Protein AF-A0A7G5MY49-F1 (afdb_monomer)

Radius of gyration: 20.08 Å; Cα contacts (8 Å, |Δi|>4): 475; chains: 1; bounding box: 63×38×49 Å

Solvent-accessible surface area (backbone atoms only — not comparable to full-atom values): 12809 Å² total; per-residue (Å²): 123,50,80,76,48,77,43,79,74,52,101,88,44,68,49,75,41,62,58,61,100,64,91,79,90,82,54,98,83,63,79,88,80,90,71,56,59,62,88,71,63,44,69,85,31,72,76,45,54,46,32,63,79,54,84,81,71,84,79,57,36,28,23,56,83,67,45,75,45,66,35,32,26,21,29,29,24,80,45,38,40,30,39,38,34,82,31,97,88,72,46,46,26,27,47,36,32,38,50,67,42,54,93,69,69,68,96,43,68,74,55,44,75,70,74,27,50,68,54,93,60,44,40,48,70,42,68,64,34,82,37,23,24,46,36,68,48,72,37,76,93,64,43,39,73,36,49,52,31,71,78,34,39,79,85,35,67,71,27,12,19,36,30,20,54,76,59,66,59,60,53,23,34,43,29,30,31,29,37,78,85,49,60,74,34,36,35,93,74,5,33,46,47,61,47,38,88,82,69,80,52,98,52,59,41,88,38,69,33,66,65,76,48,80,27,71,75,81,80,83,128

Foldseek 3Di:
DDFPDWADPDPPDIDTDDDDPDDDDDDPPDDDDDAFADPCQCVPPPDQWDFNPDRPPLQTFIGHRNFTDQRQFFAFLQQKKWKWAQDPVRAIWTWIWGQLALVQDDPDVVSRVPRTDTAPAIADADAQDKFDQQDWDDRPVQLDIHRRDGDADCPHHPQAIDGDHRDRTAMFTFGAFHHNPRPRNGDRGHTDRYDHPPDDDSRYHHDQHSVNDSSDDDDDD

Secondary structure (DSSP, 8-state):
--EEEEEE-SSS-EEEEE--SS-----TT------PPPTTTTTTSSSSSEESS-TTSS-S-EEETTEEE-SSSEEEEEEEEEEEEE-TTSSEEEEEEE-S-GGG--S-HHHHHHHSEEEEEEEPP-TTS-EEEEEEEEETTTTEEEEEEE---TTSTT--EEEE-S-SS-EEEEEEE--TT-GGG-STT-EEET--TT---TTEEEPPPTTSS-S--PPP-

Organism: NCBI:txid33035

Nearest PDB structures (foldseek):
  1yu1-assembly1_A-3  TM=5.982E-01  e=3.301E+00  Rauchvirus BPP1
  2iou-assembly1_D  TM=5.951E-01  e=4.716E+00  Rauchvirus BPP1
  8fs6-assembly1_G  TM=3.550E-01  e=3.503E+00  Saccharomyces cerevisiae
  2ztg-assembly1_A  TM=1.436E-01  e=8.056E+00  Archaeoglobus fulgidus

pLDDT: mean 91.31, std 9.55, range [42.62, 98.44]

Structure (mmCIF, N/CA/C/O backbone):
data_AF-A0A7G5MY49-F1
#
_entry.id   AF-A0A7G5MY49-F1
#
loop_
_atom_site.group_PDB
_atom_site.id
_atom_site.type_symbol
_atom_site.label_atom_id
_atom_site.label_alt_id
_atom_site.label_comp_id
_atom_site.label_asym_id
_atom_site.label_entity_id
_atom_site.label_seq_id
_atom_site.pdbx_PDB_ins_code
_atom_site.Cartn_x
_atom_site.Cartn_y
_atom_site.Cartn_z
_atom_site.occupancy
_atom_site.B_iso_or_equiv
_atom_site.auth_seq_id
_atom_site.auth_comp_id
_atom_site.auth_asym_id
_atom_site.auth_atom_id
_atom_site.pdbx_PDB_model_num
ATOM 1 N N . MET A 1 1 ? -15.460 10.019 16.718 1.00 82.06 1 MET A N 1
ATOM 2 C CA . MET A 1 1 ? -16.111 9.468 17.928 1.00 82.06 1 MET A CA 1
ATOM 3 C C . MET A 1 1 ? -15.611 8.053 18.131 1.00 82.06 1 MET A C 1
ATOM 5 O O . MET A 1 1 ? -15.507 7.322 17.151 1.00 82.06 1 MET A O 1
ATOM 9 N N . LYS A 1 2 ? -15.289 7.676 19.368 1.00 83.94 2 LYS A N 1
ATOM 10 C CA . LYS A 1 2 ? -14.892 6.307 19.720 1.00 83.94 2 LYS A CA 1
ATOM 11 C C . LYS A 1 2 ? -16.099 5.560 20.278 1.00 83.94 2 LYS A C 1
ATOM 13 O O . LYS A 1 2 ? -16.882 6.151 21.010 1.00 83.94 2 LYS A O 1
ATOM 18 N N . ILE A 1 3 ? -16.240 4.274 19.966 1.00 89.00 3 ILE A N 1
ATOM 19 C CA . ILE A 1 3 ? -17.221 3.417 20.643 1.00 89.00 3 ILE A CA 1
ATOM 20 C C . ILE A 1 3 ? -16.660 3.033 22.017 1.00 89.00 3 ILE A C 1
ATOM 22 O O . ILE A 1 3 ? -15.557 2.496 22.114 1.00 89.00 3 ILE A O 1
ATOM 26 N N . LEU A 1 4 ? -17.419 3.321 23.071 1.00 90.19 4 LEU A N 1
ATOM 27 C CA . LEU A 1 4 ? -17.086 3.017 24.464 1.00 90.19 4 LEU A CA 1
ATOM 28 C C . LEU A 1 4 ? -17.631 1.655 24.893 1.00 90.19 4 LEU A C 1
ATOM 30 O O . LEU A 1 4 ? -16.957 0.902 25.593 1.00 90.19 4 LEU A O 1
ATOM 34 N N . LYS A 1 5 ? -18.862 1.350 24.479 1.00 92.25 5 LYS A N 1
ATOM 35 C CA . LYS A 1 5 ? -19.578 0.124 24.828 1.00 92.25 5 LYS A CA 1
ATOM 36 C C . LYS A 1 5 ? -20.598 -0.191 23.739 1.00 92.25 5 LYS A C 1
ATOM 38 O O . LYS A 1 5 ? -21.184 0.719 23.156 1.00 92.25 5 LYS A O 1
ATOM 43 N N . ILE A 1 6 ? -20.814 -1.478 23.509 1.00 94.19 6 ILE A N 1
ATOM 44 C CA . ILE A 1 6 ? -21.959 -1.996 22.764 1.00 94.19 6 ILE A CA 1
ATOM 45 C C . ILE A 1 6 ? -22.744 -2.872 23.739 1.00 94.19 6 ILE A C 1
ATOM 47 O O . ILE A 1 6 ? -22.144 -3.663 24.470 1.00 94.19 6 ILE A O 1
ATOM 51 N N . GLU A 1 7 ? -24.052 -2.670 23.806 1.00 96.69 7 GLU A N 1
ATOM 52 C CA . GLU A 1 7 ? -24.960 -3.404 24.684 1.00 96.69 7 GLU A CA 1
ATOM 53 C C . GLU A 1 7 ? -26.138 -3.923 23.874 1.00 96.69 7 GLU A C 1
ATOM 55 O O . GLU A 1 7 ? -26.799 -3.143 23.193 1.00 96.69 7 GLU A O 1
ATOM 60 N N . ASP A 1 8 ? -26.402 -5.222 23.950 1.00 97.12 8 ASP A N 1
ATOM 61 C CA . ASP A 1 8 ? -27.561 -5.813 23.288 1.00 97.12 8 ASP A CA 1
ATOM 62 C C . ASP A 1 8 ? -28.844 -5.280 23.940 1.00 97.12 8 ASP A C 1
ATOM 64 O O . ASP A 1 8 ? -28.993 -5.307 25.164 1.00 97.12 8 ASP A O 1
ATOM 68 N N . VAL A 1 9 ? -29.761 -4.763 23.122 1.00 95.69 9 VAL A N 1
ATOM 69 C CA . VAL A 1 9 ? -31.078 -4.279 23.569 1.00 95.69 9 VAL A CA 1
ATOM 70 C C . VAL A 1 9 ? -32.118 -5.378 23.379 1.00 95.69 9 VAL A C 1
ATOM 72 O O . VAL A 1 9 ? -32.958 -5.598 24.251 1.00 95.69 9 VAL A O 1
ATOM 75 N N . ASP A 1 10 ? -32.040 -6.076 22.249 1.00 96.06 10 ASP A N 1
ATOM 76 C CA . ASP A 1 10 ? -32.830 -7.255 21.906 1.00 96.06 10 ASP A CA 1
ATOM 77 C C . ASP A 1 10 ? -32.078 -8.106 20.859 1.00 96.06 10 ASP A C 1
ATOM 79 O O . ASP A 1 10 ? -30.919 -7.837 20.547 1.00 96.06 10 ASP A O 1
ATOM 83 N N . ASP A 1 11 ? -32.733 -9.135 20.310 1.00 94.81 11 ASP A N 1
ATOM 84 C CA . ASP A 1 11 ? -32.128 -10.086 19.364 1.00 94.81 11 ASP A CA 1
ATOM 85 C C . ASP A 1 11 ? -31.651 -9.456 18.037 1.00 94.81 11 ASP A C 1
ATOM 87 O O . ASP A 1 11 ? -30.911 -10.097 17.286 1.00 94.81 11 ASP A O 1
ATOM 91 N N . VAL A 1 12 ? -32.091 -8.239 17.700 1.00 95.88 12 VAL A N 1
ATOM 92 C CA . VAL A 1 12 ? -31.775 -7.576 16.422 1.00 95.88 12 VAL A CA 1
ATOM 93 C C . VAL A 1 12 ? -31.240 -6.150 16.581 1.00 95.88 12 VAL A C 1
ATOM 95 O O . VAL A 1 12 ? -30.807 -5.559 15.591 1.00 95.88 12 VAL A O 1
ATOM 98 N N . ASN A 1 13 ? -31.227 -5.602 17.798 1.00 93.50 13 ASN A N 1
ATOM 99 C CA . ASN A 1 13 ? -30.808 -4.236 18.095 1.00 93.50 13 ASN A CA 1
ATOM 100 C C . ASN A 1 13 ? -29.752 -4.184 19.206 1.00 93.50 13 ASN A C 1
ATOM 102 O O . ASN A 1 13 ? -29.863 -4.848 20.236 1.00 93.50 13 ASN A O 1
ATOM 106 N N . ALA A 1 14 ? -28.778 -3.288 19.040 1.00 95.19 14 ALA A N 1
ATOM 107 C CA . ALA A 1 14 ? -27.779 -2.971 20.054 1.00 95.19 14 ALA A CA 1
ATOM 108 C C . ALA A 1 14 ? -27.693 -1.457 20.289 1.00 95.19 14 ALA A C 1
ATOM 110 O O . ALA A 1 14 ? -27.757 -0.656 19.352 1.00 95.19 14 ALA A O 1
ATOM 111 N N . ALA A 1 15 ? -27.507 -1.066 21.546 1.00 94.19 15 ALA A N 1
ATOM 112 C CA . ALA A 1 15 ? -27.184 0.288 21.953 1.00 94.19 15 ALA A CA 1
ATOM 113 C C . ALA A 1 15 ? -25.673 0.512 21.834 1.00 94.19 15 ALA A C 1
ATOM 115 O O . ALA A 1 15 ? -24.863 -0.254 22.362 1.00 94.19 15 ALA A O 1
ATOM 116 N N . ILE A 1 16 ? -25.293 1.589 21.147 1.00 93.62 16 ILE A N 1
ATOM 117 C CA . ILE A 1 16 ? -23.896 1.973 20.944 1.00 93.62 16 ILE A CA 1
ATOM 118 C C . ILE A 1 16 ? -23.622 3.232 21.755 1.00 93.62 16 ILE A C 1
ATOM 120 O O . ILE A 1 16 ? -24.169 4.300 21.485 1.00 93.62 16 ILE A O 1
ATOM 124 N N . TYR A 1 17 ? -22.738 3.104 22.737 1.00 93.25 17 TYR A N 1
ATOM 125 C CA . TYR A 1 17 ? -22.270 4.215 23.550 1.00 93.25 17 TYR A CA 1
ATOM 126 C C . TYR A 1 17 ? -21.028 4.798 22.896 1.00 93.25 17 TYR A C 1
ATOM 128 O O . TYR A 1 17 ? -20.056 4.075 22.662 1.00 93.25 17 TYR A O 1
ATOM 136 N N . VAL A 1 18 ? -21.050 6.095 22.607 1.00 92.62 18 VAL A N 1
ATOM 137 C CA . VAL A 1 18 ? -19.937 6.796 21.965 1.00 92.62 18 VAL A CA 1
ATOM 138 C C . VAL A 1 18 ? -19.343 7.854 22.877 1.00 92.62 18 VAL A C 1
ATOM 140 O O . VAL A 1 18 ? -20.032 8.452 23.697 1.00 92.62 18 VAL A O 1
ATOM 143 N N . ASP A 1 19 ? -18.050 8.084 22.701 1.00 91.62 19 ASP A N 1
ATOM 144 C CA . ASP A 1 19 ? -17.342 9.206 23.292 1.00 91.62 19 ASP A CA 1
ATOM 145 C C . ASP A 1 19 ? -17.703 10.481 22.521 1.00 91.62 19 ASP A C 1
ATOM 147 O O . ASP A 1 19 ? -17.252 10.686 21.383 1.00 91.62 19 ASP A O 1
ATOM 151 N N . ALA A 1 20 ? -18.592 11.276 23.114 1.00 90.69 20 ALA A N 1
ATOM 152 C CA . ALA A 1 20 ? -19.070 12.545 22.592 1.00 90.69 20 ALA A CA 1
ATOM 153 C C . ALA A 1 20 ? -19.066 13.595 23.718 1.00 90.69 20 ALA A C 1
ATOM 155 O O . ALA A 1 20 ? -19.514 13.296 24.826 1.00 90.69 20 ALA A O 1
ATOM 156 N N . PRO A 1 21 ? -18.586 14.824 23.450 1.00 90.44 21 PRO A N 1
ATOM 157 C CA . PRO A 1 21 ? -18.506 15.872 24.467 1.00 90.44 21 PRO A CA 1
ATOM 158 C C . PRO A 1 21 ? -19.886 16.386 24.904 1.00 90.44 21 PRO A C 1
ATOM 160 O O . PRO A 1 21 ? -20.042 16.846 26.031 1.00 90.44 21 PRO A O 1
ATOM 163 N N . GLU A 1 22 ? -20.883 16.296 24.022 1.00 93.88 22 GLU A N 1
ATOM 164 C CA . GLU A 1 22 ? -22.258 16.728 24.262 1.00 93.88 22 GLU A CA 1
ATOM 165 C C . GLU A 1 22 ? -23.235 15.645 23.793 1.00 93.88 22 GLU A C 1
ATOM 167 O O . GLU A 1 22 ? -22.938 14.867 22.880 1.00 93.88 22 GLU A O 1
ATOM 172 N N . ALA A 1 23 ? -24.413 15.599 24.420 1.00 91.94 23 ALA A N 1
ATOM 173 C CA . ALA A 1 23 ? -25.498 14.735 23.977 1.00 91.94 23 ALA A CA 1
ATOM 174 C C . ALA A 1 23 ? -26.034 15.205 22.617 1.00 91.94 23 ALA A C 1
ATOM 176 O O . ALA A 1 23 ? -26.118 16.403 22.350 1.00 91.94 23 ALA A O 1
ATOM 177 N N . PHE A 1 24 ? -26.427 14.257 21.772 1.00 91.94 24 PHE A N 1
ATOM 178 C CA . PHE A 1 24 ? -27.010 14.534 20.466 1.00 91.94 24 PHE A CA 1
ATOM 179 C C . PHE A 1 24 ? -28.148 13.560 20.178 1.00 91.94 24 PHE A C 1
ATOM 181 O O . PHE A 1 24 ? -28.131 12.412 20.627 1.00 91.94 24 PHE A O 1
ATOM 188 N N . ASP A 1 25 ? -29.122 14.021 19.401 1.00 93.81 25 ASP A N 1
ATOM 189 C CA . ASP A 1 25 ? -30.235 13.191 18.963 1.00 93.81 25 ASP A CA 1
ATOM 190 C C . ASP A 1 25 ? -29.852 12.381 17.721 1.00 93.81 25 ASP A C 1
ATOM 192 O O . ASP A 1 25 ? -29.108 12.833 16.845 1.00 93.81 25 ASP A O 1
ATOM 196 N N . THR A 1 26 ? -30.398 11.173 17.626 1.00 92.44 26 THR A N 1
ATOM 197 C CA . THR A 1 26 ? -30.284 10.324 16.438 1.00 92.44 26 THR A CA 1
ATOM 198 C C . THR A 1 26 ? -31.648 10.147 15.788 1.00 92.44 26 THR A C 1
ATOM 200 O O . THR A 1 26 ? -32.695 10.295 16.417 1.00 92.44 26 THR A O 1
ATOM 203 N N . THR A 1 27 ? -31.643 9.852 14.494 1.00 92.81 27 THR A N 1
ATOM 204 C CA . THR A 1 27 ? -32.847 9.574 13.706 1.00 92.81 27 THR A CA 1
ATOM 205 C C . THR A 1 27 ? -32.714 8.206 13.048 1.00 92.81 27 THR A C 1
ATOM 207 O O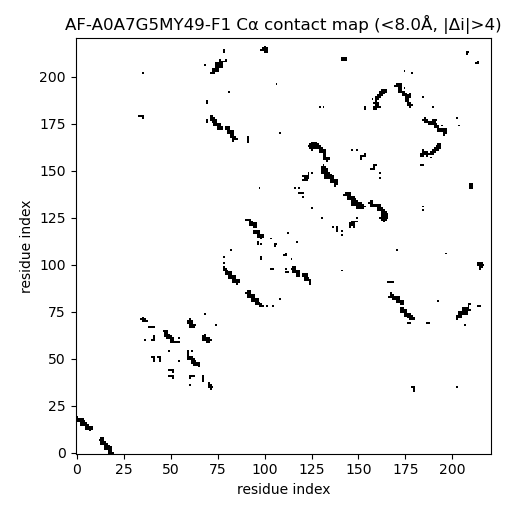 . THR A 1 27 ? -31.625 7.639 13.006 1.00 92.81 27 THR A O 1
ATOM 210 N N . LEU A 1 28 ? -33.793 7.695 12.449 1.00 92.69 28 LEU A N 1
ATOM 211 C CA . LEU A 1 28 ? -33.753 6.436 11.690 1.00 92.69 28 LEU A CA 1
ATOM 212 C C . LEU A 1 28 ? -32.797 6.472 10.483 1.00 92.69 28 LEU A C 1
ATOM 214 O O . LEU A 1 28 ? -32.452 5.425 9.947 1.00 92.69 28 LEU A O 1
ATOM 218 N N . THR A 1 29 ? -32.371 7.660 10.045 1.00 93.81 29 THR A N 1
ATOM 219 C CA . THR A 1 29 ? -31.388 7.839 8.967 1.00 93.81 29 THR A CA 1
ATOM 220 C C . THR A 1 29 ? -29.968 8.076 9.479 1.00 93.81 29 THR A C 1
ATOM 222 O O . THR A 1 29 ? -29.055 8.267 8.680 1.00 93.81 29 THR A O 1
ATOM 225 N N . THR A 1 30 ? -29.758 8.105 10.796 1.00 92.44 30 THR A N 1
ATOM 226 C CA . THR A 1 30 ? -28.417 8.209 11.372 1.00 92.44 30 THR A CA 1
ATOM 227 C C . THR A 1 30 ? -27.695 6.876 11.192 1.00 92.44 30 THR A C 1
ATOM 229 O O . THR A 1 30 ? -28.152 5.842 11.671 1.00 92.44 30 THR A O 1
ATOM 232 N N . CYS A 1 31 ? -26.552 6.900 10.510 1.00 90.56 31 CYS A N 1
ATOM 233 C CA . CYS A 1 31 ? -25.731 5.717 10.269 1.00 90.56 31 CYS A CA 1
ATOM 234 C C . CYS A 1 31 ? -24.358 5.869 10.924 1.00 90.56 31 CYS A C 1
ATOM 236 O O . CYS A 1 31 ? -23.806 6.967 10.993 1.00 90.56 31 CYS A O 1
ATOM 238 N N . ILE A 1 32 ? -23.787 4.746 11.353 1.00 88.56 32 ILE A N 1
ATOM 239 C CA . ILE A 1 32 ? -22.402 4.656 11.818 1.00 88.56 32 ILE A CA 1
ATOM 240 C C . ILE A 1 32 ? -21.605 3.946 10.729 1.00 88.56 32 ILE A C 1
ATOM 242 O O . ILE A 1 32 ? -22.065 2.966 10.147 1.00 88.56 32 ILE A O 1
ATOM 246 N N . SER A 1 33 ? -20.406 4.445 10.457 1.00 87.25 33 SER A N 1
ATOM 247 C CA . SER A 1 33 ? -19.445 3.785 9.579 1.00 87.25 33 SER A CA 1
ATOM 248 C C . SER A 1 33 ? -18.099 3.690 10.282 1.00 87.25 33 SER A C 1
ATOM 250 O O . SER A 1 33 ? -17.759 4.523 11.125 1.00 87.25 33 SER A O 1
ATOM 252 N N . THR A 1 34 ? -17.350 2.640 9.971 1.00 85.62 34 THR A N 1
ATOM 253 C CA . THR A 1 34 ? -15.982 2.470 10.457 1.00 85.62 34 THR A CA 1
ATOM 254 C C . THR A 1 34 ? -15.040 3.378 9.678 1.00 85.62 34 THR A C 1
ATOM 256 O O . THR A 1 34 ? -15.140 3.462 8.453 1.00 85.62 34 THR A O 1
ATOM 259 N N . MET A 1 35 ? -14.095 4.000 10.378 1.00 88.81 35 MET A N 1
ATOM 260 C CA . MET A 1 35 ? -13.039 4.817 9.783 1.00 88.81 35 MET A CA 1
ATOM 261 C C . MET A 1 35 ? -11.653 4.299 10.172 1.00 88.81 35 MET A C 1
ATOM 263 O O . MET A 1 35 ? -11.567 3.582 11.174 1.00 88.81 35 MET A O 1
ATOM 267 N N . PRO A 1 36 ? -10.592 4.626 9.405 1.00 90.75 36 PRO A N 1
ATOM 268 C CA . PRO A 1 36 ? -9.226 4.357 9.813 1.00 90.75 36 PRO A CA 1
ATOM 269 C C . PRO A 1 36 ? -8.961 4.783 11.257 1.00 90.75 36 PRO A C 1
ATOM 271 O O . PRO A 1 36 ? -9.547 5.748 11.760 1.00 90.75 36 PRO A O 1
ATOM 274 N N . TRP A 1 37 ? -8.070 4.053 11.918 1.00 90.44 37 TRP A N 1
ATOM 275 C CA . TRP A 1 37 ? -7.599 4.389 13.252 1.00 90.44 37 TRP A CA 1
ATOM 276 C C . TRP A 1 37 ? -6.999 5.801 13.263 1.00 90.44 37 TRP A C 1
ATOM 278 O O . TRP A 1 37 ? -6.360 6.235 12.305 1.00 90.44 37 TRP A O 1
ATOM 288 N N . HIS A 1 38 ? -7.217 6.529 14.358 1.00 88.75 38 HIS A N 1
ATOM 289 C CA . HIS A 1 38 ? -6.594 7.835 14.547 1.00 88.75 38 HIS A CA 1
ATOM 290 C C . HIS A 1 38 ? -5.077 7.683 14.687 1.00 88.75 38 HIS A C 1
ATOM 292 O O . HIS A 1 38 ? -4.611 6.714 15.283 1.00 88.75 38 HIS A O 1
ATOM 298 N N . SER A 1 39 ? -4.317 8.666 14.206 1.00 87.75 39 SER A N 1
ATOM 299 C CA . SER A 1 39 ? -2.886 8.743 14.507 1.00 87.75 39 SER A CA 1
ATOM 300 C C . SER A 1 39 ? -2.650 8.805 16.021 1.00 87.75 39 SER A C 1
ATOM 302 O O . SER A 1 39 ? -3.406 9.477 16.729 1.00 87.75 39 SER A O 1
ATOM 304 N N . GLY A 1 40 ? -1.620 8.112 16.503 1.00 89.44 40 GLY A N 1
ATOM 305 C CA . GLY A 1 40 ? -1.321 7.964 17.934 1.00 89.44 40 GLY A CA 1
ATOM 306 C C . GLY A 1 40 ? -2.133 6.857 18.614 1.00 89.44 40 GLY A C 1
ATOM 307 O O . GLY A 1 40 ? -2.139 6.732 19.838 1.00 89.44 40 GLY A O 1
ATOM 308 N N . SER A 1 41 ? -2.817 6.006 17.841 1.00 89.38 41 SER A N 1
ATOM 309 C CA . SER A 1 41 ? -3.509 4.828 18.382 1.00 89.38 41 SER A CA 1
ATOM 310 C C . SER A 1 41 ? -2.556 3.835 19.056 1.00 89.38 41 SER A C 1
ATOM 312 O O . SER A 1 41 ? -3.003 2.964 19.786 1.00 89.38 41 SER A O 1
ATOM 314 N N . THR A 1 42 ? -1.252 3.919 18.837 1.00 92.62 42 THR A N 1
ATOM 315 C CA . THR A 1 42 ? -0.249 3.011 19.406 1.00 92.62 42 THR A CA 1
ATOM 316 C C . THR A 1 42 ? 0.646 3.676 20.455 1.00 92.62 42 THR A C 1
ATOM 318 O O . THR A 1 42 ? 1.599 3.047 20.931 1.00 92.62 42 THR A O 1
ATOM 321 N N . ASP A 1 43 ? 0.324 4.905 20.874 1.00 91.31 43 ASP A N 1
ATOM 322 C CA . ASP A 1 43 ? 1.104 5.673 21.858 1.00 91.31 43 ASP A CA 1
ATOM 323 C C . ASP A 1 43 ? 1.204 4.941 23.204 1.00 91.31 43 ASP A C 1
ATOM 325 O O . ASP A 1 43 ? 2.285 4.813 23.774 1.00 91.31 43 ASP A O 1
ATOM 329 N N . GLU A 1 44 ? 0.092 4.357 23.657 1.00 89.62 44 GLU A N 1
ATOM 330 C CA . GLU A 1 44 ? -0.000 3.620 24.928 1.00 89.62 44 GLU A CA 1
ATOM 331 C C . GLU A 1 44 ? 0.491 2.163 24.833 1.00 89.62 44 GLU A C 1
ATOM 333 O O . GLU A 1 44 ? 0.532 1.437 25.829 1.00 89.62 44 GLU A O 1
ATOM 338 N N . VAL A 1 45 ? 0.857 1.687 23.636 1.00 91.44 45 VAL A N 1
ATOM 339 C CA . VAL A 1 45 ? 1.390 0.329 23.466 1.00 91.44 45 VAL A CA 1
ATOM 340 C C . VAL A 1 45 ? 2.789 0.274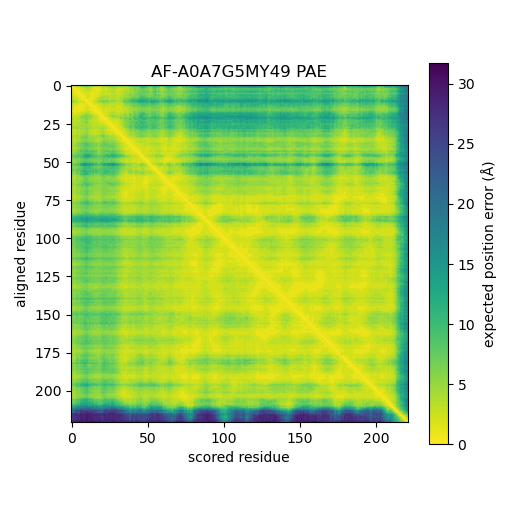 24.075 1.00 91.44 45 VAL A C 1
ATOM 342 O O . VAL A 1 45 ? 3.690 1.002 23.663 1.00 91.44 45 VAL A O 1
ATOM 345 N N . ALA A 1 46 ? 2.999 -0.608 25.049 1.00 88.31 46 ALA A N 1
ATOM 346 C CA . ALA A 1 46 ? 4.306 -0.764 25.677 1.00 88.31 46 ALA A CA 1
ATOM 347 C C . ALA A 1 46 ? 5.349 -1.319 24.687 1.00 88.31 46 ALA A C 1
ATOM 349 O O . ALA A 1 46 ? 5.082 -2.277 23.965 1.00 88.31 46 ALA A O 1
ATOM 350 N N . GLY A 1 47 ? 6.559 -0.754 24.705 1.00 89.25 47 GLY A N 1
ATOM 351 C CA . GLY A 1 47 ? 7.669 -1.182 23.847 1.00 89.25 47 GLY A CA 1
ATOM 352 C C . GLY A 1 47 ? 7.670 -0.537 22.458 1.00 89.25 47 GLY A C 1
ATOM 353 O O . GLY A 1 47 ? 6.900 0.380 22.178 1.00 89.25 47 GLY A O 1
ATOM 354 N N . SER A 1 48 ? 8.584 -0.992 21.599 1.00 90.75 48 SER A N 1
ATOM 355 C CA . SER A 1 48 ? 8.732 -0.521 20.214 1.00 90.75 48 SER A CA 1
ATOM 356 C C . SER A 1 48 ? 7.819 -1.250 19.226 1.00 90.75 48 SER A C 1
ATOM 358 O O . SER A 1 48 ? 7.500 -0.685 18.184 1.00 90.75 48 SER A O 1
ATOM 360 N N . ASP A 1 49 ? 7.379 -2.463 19.574 1.00 93.06 49 ASP A N 1
ATOM 361 C CA . ASP A 1 49 ? 6.589 -3.351 18.719 1.00 93.06 49 ASP A CA 1
ATOM 362 C C . ASP A 1 49 ? 5.316 -3.803 19.449 1.00 93.06 49 ASP A C 1
ATOM 364 O O . ASP A 1 49 ? 5.386 -4.262 20.592 1.00 93.06 49 ASP A O 1
ATOM 368 N N . GLY A 1 50 ? 4.152 -3.720 18.800 1.00 92.56 50 GLY A N 1
ATOM 369 C CA . GLY A 1 50 ? 2.892 -4.224 19.360 1.00 92.56 50 GLY A CA 1
ATOM 370 C C . GLY A 1 50 ? 1.641 -3.537 18.814 1.00 92.56 50 GLY A C 1
AT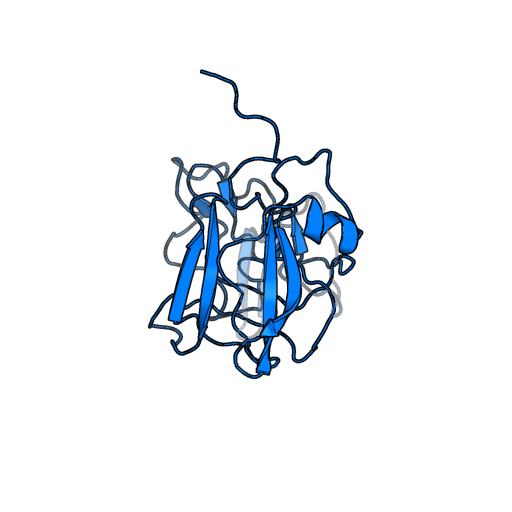OM 371 O O . GLY A 1 50 ? 1.725 -2.657 17.965 1.00 92.56 50 GLY A O 1
ATOM 372 N N . SER A 1 51 ? 0.467 -3.919 19.318 1.00 91.62 51 SER A N 1
ATOM 373 C CA . SER A 1 51 ? -0.836 -3.351 18.932 1.00 91.62 51 SER A CA 1
ATOM 374 C C . SER A 1 51 ? -1.658 -2.909 20.148 1.00 91.62 51 SER A C 1
ATOM 376 O O . SER A 1 51 ? -1.431 -3.393 21.256 1.00 91.62 51 SER A O 1
ATOM 378 N N . LEU A 1 52 ? -2.633 -2.012 19.940 1.00 80.94 52 LEU A N 1
ATOM 379 C CA . LEU A 1 52 ? -3.466 -1.398 20.997 1.00 80.94 52 LEU A CA 1
ATOM 380 C C . LEU A 1 52 ? -4.199 -2.423 21.890 1.00 80.94 52 LEU A C 1
ATOM 382 O O . LEU A 1 52 ? -4.500 -2.142 23.047 1.00 80.94 52 LEU A O 1
ATOM 386 N N . GLY A 1 53 ? -4.539 -3.599 21.360 1.00 81.25 53 GLY A N 1
ATOM 387 C CA . GLY A 1 53 ? -5.376 -4.565 22.072 1.00 81.25 53 GLY A CA 1
ATOM 388 C C . GLY A 1 53 ? -4.779 -5.958 22.106 1.00 81.25 53 GLY A C 1
ATOM 389 O O . GLY A 1 53 ? -4.378 -6.459 23.151 1.00 81.25 53 GLY A O 1
ATOM 390 N N . ASN A 1 54 ? -4.782 -6.620 20.954 1.00 84.38 54 ASN A N 1
ATOM 391 C CA . ASN A 1 54 ? -4.326 -7.995 20.844 1.00 84.38 54 ASN A CA 1
ATOM 392 C C . ASN A 1 54 ? -3.596 -8.203 19.518 1.00 84.38 54 ASN A C 1
ATOM 394 O O . ASN A 1 54 ? -4.206 -8.114 18.450 1.00 84.38 54 ASN A O 1
ATOM 398 N N . ASN A 1 55 ? -2.323 -8.584 19.624 1.00 86.06 55 ASN A N 1
ATOM 399 C CA . ASN A 1 55 ? -1.417 -8.800 18.499 1.00 86.06 55 ASN A CA 1
ATOM 400 C C . ASN A 1 55 ? -1.869 -9.918 17.539 1.00 86.06 55 ASN A C 1
ATOM 402 O O . ASN A 1 55 ? -1.307 -10.035 16.458 1.00 86.06 55 ASN A O 1
ATOM 406 N N . THR A 1 56 ? -2.872 -10.732 17.891 1.00 85.81 56 THR A N 1
ATOM 407 C CA . THR A 1 56 ? -3.376 -11.826 17.042 1.00 85.81 56 THR A CA 1
ATOM 408 C C . THR A 1 56 ? -4.741 -11.566 16.411 1.00 85.81 56 THR A C 1
ATOM 410 O O . THR A 1 56 ? -5.168 -12.355 15.572 1.00 85.81 56 THR A O 1
ATOM 413 N N . ARG A 1 57 ? -5.455 -10.484 16.769 1.00 83.62 57 ARG A N 1
ATOM 414 C CA . ARG A 1 57 ? -6.803 -10.242 16.208 1.00 83.62 57 ARG A CA 1
ATOM 415 C C . ARG A 1 57 ? -6.796 -9.705 14.775 1.00 83.62 57 ARG A C 1
ATOM 417 O O . ARG A 1 57 ? -7.846 -9.751 14.150 1.00 83.62 57 ARG A O 1
ATOM 424 N N . GLY A 1 58 ? -5.677 -9.173 14.276 1.00 81.50 58 GLY A N 1
ATOM 425 C CA . GLY A 1 58 ? -5.549 -8.684 12.892 1.00 81.50 58 GLY A CA 1
ATOM 426 C C . GLY A 1 58 ? -6.411 -7.463 12.530 1.00 81.50 58 GLY A C 1
ATOM 427 O O . GLY A 1 58 ? -6.547 -7.146 11.358 1.00 81.50 58 GLY A O 1
ATOM 428 N N . ILE A 1 59 ? -7.015 -6.791 13.517 1.00 82.56 59 ILE A N 1
ATOM 429 C CA . ILE A 1 59 ? -7.919 -5.638 13.315 1.00 82.56 59 ILE A CA 1
ATOM 430 C C . ILE A 1 59 ? -7.388 -4.328 13.907 1.00 82.56 59 ILE A C 1
ATOM 432 O O . ILE A 1 59 ? -7.979 -3.266 13.708 1.00 82.56 59 ILE A O 1
ATOM 436 N N . TYR A 1 60 ? -6.327 -4.404 14.709 1.00 89.31 60 TYR A N 1
ATOM 437 C CA . TYR A 1 60 ? -5.778 -3.253 15.414 1.00 89.31 60 TYR A CA 1
ATOM 438 C C . TYR A 1 60 ? -4.640 -2.642 14.607 1.00 89.31 60 TYR A C 1
ATOM 440 O O . TYR A 1 60 ? -3.802 -3.379 14.089 1.00 89.31 60 TYR A O 1
ATOM 448 N N . ALA A 1 61 ? -4.579 -1.309 14.593 1.00 91.25 61 ALA A N 1
ATOM 449 C CA . ALA A 1 61 ? -3.343 -0.613 14.272 1.00 91.25 61 ALA A CA 1
ATOM 450 C C . ALA A 1 61 ? -2.221 -1.115 15.190 1.00 91.25 61 ALA A C 1
ATOM 452 O O . ALA A 1 61 ? -2.443 -1.466 16.361 1.00 91.25 61 ALA A O 1
ATOM 453 N N . PHE A 1 62 ? -1.018 -1.163 14.642 1.00 92.06 62 PHE A N 1
ATOM 454 C CA . PHE A 1 62 ? 0.149 -1.677 15.333 1.00 92.06 62 PHE A CA 1
ATOM 455 C C . PHE A 1 62 ? 1.352 -0.795 15.039 1.00 92.06 62 PHE A C 1
ATOM 457 O O . PHE A 1 62 ? 1.351 -0.003 14.100 1.00 92.06 62 PHE A O 1
ATOM 464 N N . LYS A 1 63 ? 2.379 -0.921 15.868 1.00 92.44 63 LYS A N 1
ATOM 465 C CA . LYS A 1 63 ? 3.674 -0.312 15.620 1.00 92.44 63 LYS A CA 1
ATOM 466 C C . LYS A 1 63 ? 4.754 -1.364 15.493 1.00 92.44 63 LYS A C 1
ATOM 468 O O . LYS A 1 63 ? 4.707 -2.388 16.178 1.00 92.44 63 LYS A O 1
ATOM 473 N N . ILE A 1 64 ? 5.705 -1.090 14.612 1.00 90.31 64 ILE A N 1
ATOM 474 C CA . ILE A 1 64 ? 6.950 -1.841 14.459 1.00 90.31 64 ILE A CA 1
ATOM 475 C C . ILE A 1 64 ? 8.086 -0.825 14.515 1.00 90.31 64 ILE A C 1
ATOM 477 O O . ILE A 1 64 ? 8.086 0.159 13.781 1.00 90.31 64 ILE A O 1
ATOM 481 N N . GLN A 1 65 ? 9.043 -1.045 15.407 1.00 90.00 65 GLN A N 1
ATOM 482 C CA . GLN A 1 65 ? 10.185 -0.175 15.675 1.00 90.00 65 GLN A CA 1
ATOM 483 C C . GLN A 1 65 ? 9.770 1.276 15.965 1.00 90.00 65 GLN A C 1
ATOM 485 O O . GLN A 1 65 ? 10.445 2.226 15.579 1.00 90.00 65 GLN A O 1
ATOM 490 N N . GLY A 1 66 ? 8.636 1.451 16.647 1.00 89.62 66 GLY A N 1
ATOM 491 C CA . GLY A 1 66 ? 8.068 2.759 16.973 1.00 89.62 66 GLY A CA 1
ATOM 492 C C . GLY A 1 66 ? 7.311 3.444 15.831 1.00 89.62 66 GLY A C 1
ATOM 493 O O . GLY A 1 66 ? 6.776 4.526 16.053 1.00 89.62 66 GLY A O 1
ATOM 494 N N . ILE A 1 67 ? 7.226 2.840 14.642 1.00 89.94 67 ILE A N 1
ATOM 495 C CA . ILE A 1 67 ? 6.441 3.363 13.517 1.00 89.94 67 ILE A CA 1
ATOM 496 C C . ILE A 1 67 ? 5.035 2.779 13.587 1.00 89.94 67 ILE A C 1
ATOM 498 O O . ILE A 1 67 ? 4.866 1.572 13.433 1.00 89.94 67 ILE A O 1
ATOM 502 N N . GLU A 1 68 ? 4.041 3.636 13.811 1.00 92.44 68 GLU A N 1
ATOM 503 C CA . GLU A 1 68 ? 2.625 3.283 13.712 1.00 92.44 68 GLU A CA 1
ATOM 504 C C . GLU A 1 68 ? 2.218 3.048 12.255 1.00 92.44 68 GLU A C 1
ATOM 506 O O . GLU A 1 68 ? 2.523 3.861 11.383 1.00 92.44 68 GLU A O 1
ATOM 511 N N . THR A 1 69 ? 1.519 1.945 12.003 1.00 92.31 69 THR A N 1
ATOM 512 C CA . THR A 1 69 ? 1.069 1.540 10.671 1.00 92.31 69 THR A CA 1
ATOM 513 C C . THR A 1 69 ? -0.151 0.612 10.767 1.00 92.31 69 THR A C 1
ATOM 515 O O . THR A 1 69 ? -0.603 0.235 11.858 1.00 92.31 69 THR A O 1
ATOM 518 N N . GLY A 1 70 ? -0.736 0.247 9.628 1.00 91.38 70 GLY A N 1
ATOM 519 C CA . GLY A 1 70 ? -1.859 -0.693 9.581 1.00 91.38 70 GLY A CA 1
ATOM 520 C C . GLY A 1 70 ? -3.145 -0.091 10.147 1.00 91.38 70 GLY A C 1
ATOM 521 O O . GLY A 1 70 ? -3.965 -0.787 10.745 1.00 91.38 70 GLY A O 1
ATOM 522 N N . VAL A 1 71 ? -3.341 1.215 9.953 1.00 92.31 71 VAL A N 1
ATOM 523 C CA . VAL A 1 71 ? -4.484 1.973 10.490 1.00 92.31 71 VAL A CA 1
ATOM 524 C C . VAL A 1 71 ? -5.814 1.683 9.779 1.00 92.31 71 VAL A C 1
ATOM 526 O O . VAL A 1 71 ? -6.822 2.316 10.078 1.00 92.31 71 VAL A O 1
ATOM 529 N N . GLY A 1 72 ? -5.864 0.716 8.860 1.00 93.00 72 GLY A N 1
ATOM 530 C CA . GLY A 1 72 ? -7.060 0.414 8.065 1.00 93.00 72 GLY A CA 1
ATOM 531 C C . GLY A 1 72 ? -7.241 1.339 6.858 1.00 93.00 72 GLY A C 1
ATOM 532 O O . GLY A 1 72 ? -8.361 1.540 6.384 1.00 93.00 72 GLY A O 1
ATOM 533 N N . ALA A 1 73 ? -6.143 1.901 6.363 1.00 94.62 73 ALA A N 1
ATOM 534 C CA . ALA A 1 73 ? -6.055 2.692 5.146 1.00 94.62 73 ALA A CA 1
ATOM 535 C C . ALA A 1 73 ? -4.855 2.207 4.321 1.00 94.62 73 ALA A C 1
ATOM 537 O O . ALA A 1 73 ? -3.928 1.614 4.873 1.00 94.62 73 ALA A O 1
ATOM 538 N N . TYR A 1 74 ? -4.852 2.488 3.017 1.00 96.00 74 TYR A N 1
ATOM 539 C CA . TYR A 1 74 ? -3.625 2.336 2.245 1.00 96.00 74 TYR A CA 1
ATOM 540 C C . TYR A 1 74 ? -2.633 3.421 2.653 1.00 96.00 74 TYR A C 1
ATOM 542 O O . TYR A 1 74 ? -2.973 4.608 2.664 1.00 96.00 74 TYR A O 1
ATOM 550 N N . GLU A 1 75 ? -1.405 3.008 2.931 1.00 94.81 75 GLU A N 1
ATOM 551 C CA . GLU A 1 75 ? -0.300 3.912 3.224 1.00 94.81 75 GLU A CA 1
ATOM 552 C C . GLU A 1 75 ? 0.495 4.166 1.942 1.00 94.81 75 GLU A C 1
ATOM 554 O O . GLU A 1 75 ? 1.056 3.247 1.339 1.00 94.81 75 GLU A O 1
ATOM 559 N N . VAL A 1 76 ? 0.508 5.423 1.494 1.00 94.62 76 VAL A N 1
ATOM 560 C CA . VAL A 1 76 ? 1.237 5.835 0.292 1.00 94.62 76 VAL A CA 1
ATOM 561 C C . VAL A 1 76 ? 2.713 5.984 0.629 1.00 94.62 76 VAL A C 1
ATOM 563 O O . VAL A 1 76 ? 3.086 6.855 1.422 1.00 94.62 76 VAL A O 1
ATOM 566 N N . LEU A 1 77 ? 3.572 5.194 -0.015 1.00 92.94 77 LEU A N 1
ATOM 567 C CA . LEU A 1 77 ? 5.020 5.410 0.036 1.00 92.94 77 LEU A CA 1
ATOM 568 C C . LEU A 1 77 ? 5.358 6.607 -0.865 1.00 92.94 77 LEU A C 1
ATOM 570 O O . LEU A 1 77 ? 5.639 6.452 -2.049 1.00 92.94 77 LEU A O 1
ATOM 574 N N . GLY A 1 78 ? 5.296 7.820 -0.310 1.00 88.25 78 GLY A N 1
ATOM 575 C CA . GLY A 1 78 ? 5.274 9.074 -1.083 1.00 88.25 78 GLY A CA 1
ATOM 576 C C . GLY A 1 78 ? 6.524 9.399 -1.912 1.00 88.25 78 GLY A C 1
ATOM 577 O O . GLY A 1 78 ? 6.482 10.288 -2.757 1.00 88.25 78 GLY A O 1
ATOM 578 N N . ASN A 1 79 ? 7.637 8.697 -1.700 1.00 91.56 79 ASN A N 1
ATOM 579 C CA . ASN A 1 79 ? 8.842 8.807 -2.526 1.00 91.56 79 ASN A CA 1
ATOM 580 C C . ASN A 1 79 ? 8.983 7.648 -3.529 1.00 91.56 79 ASN A C 1
ATOM 582 O O . ASN A 1 79 ? 10.014 7.552 -4.192 1.00 91.56 79 ASN A O 1
ATOM 586 N N . VAL A 1 80 ? 7.983 6.771 -3.636 1.00 94.88 80 VAL A N 1
ATOM 587 C CA . VAL A 1 80 ? 7.961 5.627 -4.547 1.00 94.88 80 VAL A CA 1
ATOM 588 C C . VAL A 1 80 ? 6.890 5.834 -5.600 1.00 94.88 80 VAL A C 1
ATOM 590 O O . VAL A 1 80 ? 5.739 6.154 -5.314 1.00 94.88 80 VAL A O 1
ATOM 593 N N . VAL A 1 81 ? 7.276 5.601 -6.844 1.00 95.94 81 VAL A N 1
ATOM 594 C CA . VAL A 1 81 ? 6.416 5.744 -8.007 1.00 95.94 81 VAL A CA 1
ATOM 595 C C . VAL A 1 81 ? 6.566 4.519 -8.888 1.00 95.94 81 VAL A C 1
ATOM 597 O O . VAL A 1 81 ? 7.667 4.007 -9.083 1.00 95.94 81 VAL A O 1
ATOM 600 N N . MET A 1 82 ? 5.455 4.082 -9.465 1.00 98.00 82 MET A N 1
ATOM 601 C CA . MET A 1 82 ? 5.429 3.047 -10.483 1.00 98.00 82 MET A CA 1
ATOM 602 C C . MET A 1 82 ? 5.081 3.632 -11.846 1.00 98.00 82 MET A C 1
ATOM 604 O O . MET A 1 82 ? 4.220 4.505 -11.963 1.00 98.00 82 MET A O 1
ATOM 608 N N . ASP A 1 83 ? 5.715 3.112 -12.886 1.00 97.81 83 ASP A N 1
ATOM 609 C CA . ASP A 1 83 ? 5.437 3.467 -14.273 1.00 97.81 83 ASP A CA 1
ATOM 610 C C . ASP A 1 83 ? 5.174 2.201 -15.081 1.00 97.81 83 ASP A C 1
ATOM 612 O O . ASP A 1 83 ? 5.948 1.242 -15.026 1.00 97.81 83 ASP A O 1
ATOM 616 N N . ILE A 1 84 ? 4.053 2.179 -15.795 1.00 97.81 84 ILE A N 1
ATOM 617 C CA . ILE A 1 84 ? 3.639 1.009 -16.561 1.00 97.81 84 ILE A CA 1
ATOM 618 C C . ILE A 1 84 ? 4.464 0.933 -17.842 1.00 97.81 84 ILE A C 1
ATOM 620 O O . ILE A 1 84 ? 4.496 1.871 -18.641 1.00 97.81 84 ILE A O 1
ATOM 624 N N . VAL A 1 85 ? 5.097 -0.217 -18.042 1.00 96.25 85 VAL A N 1
ATOM 625 C CA . VAL A 1 85 ? 5.957 -0.518 -19.185 1.00 96.25 85 VAL A CA 1
ATOM 626 C C . VAL A 1 85 ? 5.588 -1.871 -19.786 1.00 96.25 85 VAL A C 1
ATOM 628 O O . VAL A 1 85 ? 4.892 -2.676 -19.170 1.00 96.25 85 VAL A O 1
ATOM 631 N N . ALA A 1 86 ? 6.070 -2.144 -20.996 1.00 94.88 86 ALA A N 1
ATOM 632 C CA . ALA A 1 86 ? 5.972 -3.481 -21.567 1.00 94.88 86 ALA A CA 1
ATOM 633 C C . ALA A 1 86 ? 6.921 -4.436 -20.822 1.00 94.88 86 ALA A C 1
ATOM 635 O O . ALA A 1 86 ? 8.125 -4.181 -20.740 1.00 94.88 86 ALA A O 1
ATOM 636 N N . GLY A 1 87 ? 6.376 -5.521 -20.280 1.00 89.88 87 GLY A N 1
ATOM 637 C CA . GLY A 1 87 ? 7.132 -6.611 -19.677 1.00 89.88 87 GLY A CA 1
ATOM 638 C C . GLY A 1 87 ? 7.790 -7.505 -20.727 1.00 89.88 87 GLY A C 1
ATOM 639 O O . GLY A 1 87 ? 7.398 -7.534 -21.897 1.00 89.88 87 GLY A O 1
ATOM 640 N N . ALA A 1 88 ? 8.804 -8.261 -20.304 1.00 89.12 88 ALA A N 1
ATOM 641 C CA . ALA A 1 88 ? 9.548 -9.169 -21.181 1.00 89.12 88 ALA A CA 1
ATOM 642 C C . ALA A 1 88 ? 8.694 -10.334 -21.723 1.00 89.12 88 ALA A C 1
ATOM 644 O O . ALA A 1 88 ? 9.003 -10.891 -22.774 1.00 89.12 88 ALA A O 1
ATOM 645 N N . ASP A 1 89 ? 7.620 -10.687 -21.018 1.00 88.94 89 ASP A N 1
ATOM 646 C CA . ASP A 1 89 ? 6.638 -11.712 -21.383 1.00 88.94 89 ASP A CA 1
ATOM 647 C C . ASP A 1 89 ? 5.482 -11.165 -22.246 1.00 88.94 89 ASP A C 1
ATOM 649 O O . ASP A 1 89 ? 4.568 -11.908 -22.601 1.00 88.94 89 ASP A O 1
ATOM 653 N N . GLY A 1 90 ? 5.519 -9.874 -22.593 1.00 91.00 90 GLY A N 1
ATOM 654 C CA . GLY A 1 90 ? 4.485 -9.185 -23.364 1.00 91.00 90 GLY A CA 1
ATOM 655 C C . GLY A 1 90 ? 3.318 -8.643 -22.533 1.00 91.00 90 GLY A C 1
ATOM 656 O O . GLY A 1 90 ? 2.482 -7.928 -23.088 1.00 91.00 90 GLY A O 1
ATOM 657 N N . ASN A 1 91 ? 3.259 -8.923 -21.227 1.00 94.88 91 ASN A N 1
ATOM 658 C CA . ASN A 1 91 ? 2.256 -8.346 -20.331 1.00 94.88 91 ASN A CA 1
ATOM 659 C C . ASN A 1 91 ? 2.714 -6.979 -19.788 1.00 94.88 91 ASN A C 1
ATOM 661 O O . ASN A 1 91 ? 3.914 -6.703 -19.755 1.00 94.88 91 ASN A O 1
ATOM 665 N N . PRO A 1 92 ? 1.799 -6.100 -19.336 1.00 95.94 92 PRO A N 1
ATOM 666 C CA . PRO A 1 92 ? 2.185 -4.877 -18.639 1.00 95.94 92 PRO A CA 1
ATOM 667 C C . PRO A 1 92 ? 2.963 -5.185 -17.356 1.00 95.94 92 PRO A C 1
ATOM 669 O O . PRO A 1 92 ? 2.473 -5.895 -16.485 1.00 95.94 92 PRO A O 1
ATOM 672 N N . ALA A 1 93 ? 4.141 -4.595 -17.207 1.00 94.69 93 ALA A N 1
ATOM 673 C CA . ALA A 1 93 ? 4.914 -4.599 -15.971 1.00 94.69 93 ALA A CA 1
ATOM 674 C C . ALA A 1 93 ? 4.935 -3.188 -15.373 1.00 94.69 93 ALA A C 1
ATOM 676 O O . ALA A 1 93 ? 4.516 -2.219 -16.014 1.00 94.69 93 ALA A O 1
ATOM 677 N N . ARG A 1 94 ? 5.411 -3.045 -14.134 1.00 97.56 94 ARG A N 1
ATOM 678 C CA . ARG A 1 94 ? 5.605 -1.725 -13.518 1.00 97.56 94 ARG A CA 1
ATOM 679 C C . ARG A 1 94 ? 7.044 -1.564 -13.082 1.00 97.56 94 ARG A C 1
ATOM 681 O O . ARG A 1 94 ? 7.497 -2.255 -12.171 1.00 97.56 94 ARG A O 1
ATOM 688 N N . ASP A 1 95 ? 7.736 -0.637 -13.728 1.00 97.94 95 ASP A N 1
ATOM 689 C CA . ASP A 1 95 ? 9.017 -0.155 -13.240 1.00 97.94 95 ASP A CA 1
ATOM 690 C C . ASP A 1 95 ? 8.796 0.614 -11.942 1.00 97.94 95 ASP A C 1
ATOM 692 O O . ASP A 1 95 ? 7.905 1.459 -11.869 1.00 97.94 95 ASP A O 1
ATOM 696 N N . VAL A 1 96 ? 9.611 0.327 -10.931 1.00 98.12 96 VAL A N 1
ATOM 697 C CA . VAL A 1 96 ? 9.556 1.000 -9.632 1.00 98.12 96 VAL A CA 1
ATOM 698 C C . VAL A 1 96 ? 10.693 2.013 -9.551 1.00 98.12 96 VAL A C 1
ATOM 700 O O . VAL A 1 96 ? 11.853 1.677 -9.792 1.00 98.12 96 VAL A O 1
ATOM 703 N N . TYR A 1 97 ? 10.365 3.251 -9.205 1.00 97.44 97 TYR A N 1
ATOM 704 C CA . TYR A 1 97 ? 11.297 4.360 -9.046 1.00 97.44 97 TYR A CA 1
ATOM 705 C C . TYR A 1 97 ? 11.213 4.900 -7.624 1.00 97.44 97 TYR A C 1
ATOM 707 O O . TYR A 1 97 ? 10.122 5.184 -7.133 1.00 97.44 97 TYR A O 1
ATOM 715 N N . VAL A 1 98 ? 12.365 5.080 -6.982 1.00 96.00 98 VAL A N 1
ATOM 716 C CA . VAL A 1 98 ? 12.470 5.608 -5.620 1.00 96.00 98 VAL A CA 1
ATOM 717 C C . VAL A 1 98 ? 13.242 6.924 -5.642 1.00 96.00 98 VAL A C 1
ATOM 719 O O . VAL A 1 98 ? 14.389 6.995 -6.098 1.00 96.00 98 VAL A O 1
ATOM 722 N N . CYS A 1 99 ? 12.598 7.980 -5.156 1.00 94.06 99 CYS A N 1
ATOM 723 C CA . CYS A 1 99 ? 13.214 9.277 -4.936 1.00 94.06 99 CYS A CA 1
ATOM 724 C C . CYS A 1 99 ? 14.086 9.221 -3.678 1.00 94.06 99 CYS A C 1
ATOM 726 O O . CYS A 1 99 ? 13.601 8.920 -2.584 1.00 94.06 99 CYS A O 1
ATOM 728 N N . GLN A 1 100 ? 15.373 9.522 -3.849 1.00 90.31 100 GLN A N 1
ATOM 729 C CA . GLN A 1 100 ? 16.365 9.498 -2.771 1.00 90.31 100 GLN A CA 1
ATOM 730 C C . GLN A 1 100 ? 16.640 10.887 -2.180 1.00 90.31 100 GLN A C 1
ATOM 732 O O . GLN A 1 100 ? 17.267 10.970 -1.131 1.00 90.31 100 GLN A O 1
ATOM 737 N N . ASP A 1 101 ? 16.174 11.951 -2.839 1.00 88.88 101 ASP A N 1
ATOM 738 C CA . ASP A 1 101 ? 16.297 13.340 -2.394 1.00 88.88 101 ASP A CA 1
ATOM 739 C C . ASP A 1 101 ? 14.943 14.035 -2.556 1.00 88.88 101 ASP A C 1
ATOM 741 O O . ASP A 1 101 ? 14.522 14.342 -3.675 1.00 88.88 101 ASP A O 1
ATOM 745 N N . ALA A 1 102 ? 14.254 14.295 -1.443 1.00 86.75 102 ALA A N 1
ATOM 746 C CA . ALA A 1 102 ? 12.911 14.873 -1.476 1.00 86.75 102 ALA A CA 1
ATOM 747 C C . ALA A 1 102 ? 12.843 16.262 -2.125 1.00 86.75 102 ALA A C 1
ATOM 749 O O . ALA A 1 102 ? 11.781 16.635 -2.627 1.00 86.75 102 ALA A O 1
ATOM 750 N N . SER A 1 103 ? 13.952 17.009 -2.195 1.00 89.06 103 SER A N 1
ATOM 751 C CA . SER A 1 103 ? 13.989 18.290 -2.916 1.00 89.06 103 SER A CA 1
ATOM 752 C C . SER A 1 103 ? 13.801 18.124 -4.431 1.00 89.06 103 SER A C 1
ATOM 754 O O . SER A 1 103 ? 13.451 19.078 -5.126 1.00 89.06 103 SER A O 1
ATOM 756 N N . THR A 1 104 ? 13.975 16.901 -4.939 1.00 91.56 104 THR A N 1
ATOM 757 C CA . THR A 1 104 ? 13.841 16.538 -6.356 1.00 91.56 104 THR A CA 1
ATOM 758 C C . THR A 1 104 ? 12.499 15.877 -6.690 1.00 91.56 104 THR A C 1
ATOM 760 O O . THR A 1 104 ? 12.310 15.384 -7.809 1.00 91.56 104 THR A O 1
ATOM 763 N N . LEU A 1 105 ? 11.546 15.858 -5.744 1.00 91.69 105 LEU A N 1
ATOM 764 C CA . LEU A 1 105 ? 10.203 15.328 -5.979 1.00 91.69 105 LEU A CA 1
ATOM 765 C C . LEU A 1 105 ? 9.553 15.986 -7.205 1.00 91.69 105 LEU A C 1
ATOM 767 O O . LEU A 1 105 ? 9.638 17.197 -7.410 1.00 91.69 105 LEU A O 1
ATOM 771 N N . SER A 1 106 ? 8.921 15.175 -8.053 1.00 93.62 106 SER A N 1
ATOM 772 C CA . SER A 1 106 ? 8.417 15.624 -9.346 1.00 93.62 106 SER A CA 1
ATOM 773 C C . SER A 1 106 ? 7.156 14.871 -9.738 1.00 93.62 106 SER A C 1
ATOM 775 O O . SER A 1 106 ? 7.076 13.657 -9.599 1.00 93.62 106 SER A O 1
ATOM 777 N N . SER A 1 107 ? 6.202 15.602 -10.307 1.00 92.25 107 SER A N 1
ATOM 778 C CA . SER A 1 107 ? 4.998 15.067 -10.947 1.00 92.25 107 SER A CA 1
ATOM 779 C C . SER A 1 107 ? 5.166 14.883 -12.462 1.00 92.25 107 SER A C 1
ATOM 781 O O . SER A 1 107 ? 4.183 14.775 -13.192 1.00 92.25 107 SER A O 1
ATOM 783 N N . ASN A 1 108 ? 6.404 14.881 -12.970 1.00 95.44 108 ASN A N 1
ATOM 784 C CA . ASN A 1 108 ? 6.706 14.653 -14.380 1.00 95.44 108 ASN A CA 1
ATOM 785 C C . ASN A 1 108 ? 7.455 13.326 -14.554 1.00 95.44 108 ASN A C 1
ATOM 787 O O . ASN A 1 108 ? 8.590 13.182 -14.099 1.00 95.44 108 ASN A O 1
ATOM 791 N N . ILE A 1 109 ? 6.847 12.376 -15.272 1.00 95.50 109 ILE A N 1
ATOM 792 C CA . ILE A 1 109 ? 7.433 11.044 -15.466 1.00 95.50 109 ILE A CA 1
ATOM 793 C C . ILE A 1 109 ? 8.772 11.066 -16.217 1.00 95.50 109 ILE A C 1
ATOM 795 O O . ILE A 1 109 ? 9.647 10.253 -15.931 1.00 95.50 109 ILE A O 1
ATOM 799 N N . ALA A 1 110 ? 8.984 12.006 -17.143 1.00 96.69 110 ALA A N 1
ATOM 800 C CA . ALA A 1 110 ? 10.267 12.128 -17.831 1.00 96.69 110 ALA A CA 1
ATOM 801 C C . ALA A 1 110 ? 11.385 12.517 -16.852 1.00 96.69 110 ALA A C 1
ATOM 803 O O . ALA A 1 110 ? 12.474 11.949 -16.913 1.00 96.69 110 ALA A O 1
ATOM 804 N N . THR A 1 111 ? 11.095 13.420 -15.911 1.00 97.12 111 THR A N 1
ATOM 805 C CA . THR A 1 111 ? 12.021 13.772 -14.828 1.00 97.12 111 THR A CA 1
ATOM 806 C C . THR A 1 111 ? 12.277 12.562 -13.936 1.00 97.12 111 THR A C 1
ATOM 808 O O . THR A 1 111 ? 13.427 12.150 -13.818 1.00 97.12 111 THR A O 1
ATOM 811 N N . VAL A 1 112 ? 11.220 11.929 -13.409 1.00 96.81 112 VAL A N 1
ATOM 812 C CA . VAL A 1 112 ? 11.301 10.741 -12.533 1.00 96.81 112 VAL A CA 1
ATOM 813 C C . VAL A 1 112 ? 12.198 9.653 -13.126 1.00 96.81 112 VAL A C 1
ATOM 815 O O . VAL A 1 112 ? 13.111 9.178 -12.456 1.00 96.81 112 VAL A O 1
ATOM 818 N N . ARG A 1 113 ? 12.009 9.305 -14.407 1.00 96.62 113 ARG A N 1
ATOM 819 C CA . ARG A 1 113 ? 12.797 8.264 -15.094 1.00 96.62 113 ARG A CA 1
ATOM 820 C C . ARG A 1 113 ? 14.301 8.553 -15.152 1.00 96.62 113 ARG A C 1
ATOM 822 O O . ARG A 1 113 ? 15.072 7.622 -15.365 1.00 96.62 113 ARG A O 1
ATOM 829 N N . THR A 1 114 ? 14.708 9.814 -15.017 1.00 96.81 114 THR A N 1
ATOM 830 C CA . THR A 1 114 ? 16.116 10.238 -15.113 1.00 96.81 114 THR A CA 1
ATOM 831 C C . THR A 1 114 ? 16.731 10.602 -13.766 1.00 96.81 114 THR A C 1
ATOM 833 O O . THR A 1 114 ? 17.934 10.422 -13.596 1.00 96.81 114 THR A O 1
ATOM 836 N N . SER A 1 115 ? 15.938 11.108 -12.817 1.00 94.94 115 SER A N 1
ATOM 837 C CA . SER A 1 115 ? 16.430 11.598 -11.528 1.00 94.94 115 SER A CA 1
ATOM 838 C C . SER A 1 115 ? 16.239 10.614 -10.376 1.00 94.94 115 SER A C 1
ATOM 840 O O . SER A 1 115 ? 16.974 10.697 -9.394 1.00 94.94 115 SER A O 1
ATOM 842 N N . TYR A 1 116 ? 15.272 9.693 -10.455 1.00 96.06 116 TYR A N 1
ATOM 843 C CA . TYR A 1 116 ? 15.032 8.715 -9.388 1.00 96.06 116 TYR A CA 1
ATOM 844 C C . TYR A 1 116 ? 15.854 7.457 -9.628 1.00 96.06 116 TYR A C 1
ATOM 846 O O . TYR A 1 116 ? 16.193 7.111 -10.764 1.00 96.06 116 TYR A O 1
ATOM 854 N N . ARG A 1 117 ? 16.142 6.719 -8.555 1.00 96.69 117 ARG A N 1
ATOM 855 C CA . ARG A 1 117 ? 16.756 5.401 -8.702 1.00 96.69 117 ARG A CA 1
ATOM 856 C C . ARG A 1 117 ? 15.680 4.402 -9.103 1.00 96.69 117 ARG A C 1
ATOM 858 O O . ARG A 1 117 ? 14.700 4.216 -8.386 1.00 96.69 117 ARG A O 1
ATOM 865 N N . LYS A 1 118 ? 15.875 3.754 -10.248 1.00 97.81 118 LYS A N 1
ATOM 866 C CA . LYS A 1 118 ? 15.052 2.624 -10.674 1.00 97.81 118 LYS A CA 1
ATOM 867 C C . LYS A 1 118 ? 15.439 1.384 -9.867 1.00 97.81 118 LYS A C 1
ATOM 869 O O . LYS A 1 118 ? 16.628 1.078 -9.765 1.00 97.81 118 LYS A O 1
ATOM 874 N N . ALA A 1 119 ? 14.453 0.686 -9.319 1.00 97.62 119 ALA A N 1
ATOM 875 C CA . ALA A 1 119 ? 14.671 -0.569 -8.620 1.00 97.62 119 ALA A CA 1
ATOM 876 C C . ALA A 1 119 ? 15.041 -1.700 -9.585 1.00 97.62 119 ALA A C 1
ATOM 878 O O . ALA A 1 119 ? 14.711 -1.674 -10.775 1.00 97.62 119 ALA A O 1
ATOM 879 N N . LYS A 1 120 ? 15.712 -2.726 -9.064 1.00 97.06 120 LYS A N 1
ATOM 880 C CA . LYS A 1 120 ? 16.187 -3.872 -9.857 1.00 97.06 120 LYS A CA 1
ATOM 881 C C . LYS A 1 120 ? 15.088 -4.840 -10.315 1.00 97.06 120 LYS A C 1
ATOM 883 O O . LYS A 1 120 ? 15.370 -5.725 -11.118 1.00 97.06 120 LYS A O 1
ATOM 888 N N . ALA A 1 121 ? 13.872 -4.701 -9.790 1.00 96.88 121 ALA A N 1
ATOM 889 C CA . ALA A 1 121 ? 12.725 -5.559 -10.073 1.00 96.88 121 ALA A CA 1
ATOM 890 C C . ALA A 1 121 ? 11.490 -4.740 -10.472 1.00 96.88 121 ALA A C 1
ATOM 892 O O . ALA A 1 121 ? 11.408 -3.536 -10.224 1.00 96.88 121 ALA A O 1
ATOM 893 N N . GLN A 1 122 ? 10.535 -5.423 -11.099 1.00 97.19 122 GLN A N 1
ATOM 894 C CA . GLN A 1 122 ? 9.248 -4.875 -11.516 1.00 97.19 122 GLN A CA 1
ATOM 895 C C . GLN A 1 122 ? 8.118 -5.551 -10.741 1.00 97.19 122 GLN A C 1
ATOM 897 O O . GLN A 1 122 ? 8.220 -6.732 -10.411 1.00 97.19 122 GLN A O 1
ATOM 902 N N . VAL A 1 123 ? 7.029 -4.824 -10.493 1.00 97.81 123 VAL A N 1
ATOM 903 C CA . VAL A 1 123 ? 5.827 -5.411 -9.881 1.00 97.81 123 VAL A CA 1
ATOM 904 C C . VAL A 1 123 ? 5.129 -6.336 -10.878 1.00 97.81 123 VAL A C 1
ATOM 906 O O . VAL A 1 123 ? 4.969 -5.985 -12.053 1.00 97.81 123 VAL A O 1
ATOM 909 N N . ALA A 1 124 ? 4.691 -7.499 -10.396 1.00 95.19 124 ALA A N 1
ATOM 910 C CA . ALA A 1 124 ? 4.014 -8.508 -11.196 1.00 95.19 124 ALA A CA 1
ATOM 911 C C . ALA A 1 124 ? 2.636 -8.058 -11.719 1.00 95.19 124 ALA A C 1
ATOM 913 O O . ALA A 1 124 ? 1.870 -7.339 -11.073 1.00 95.19 124 ALA A O 1
ATOM 914 N N . TYR A 1 125 ? 2.293 -8.550 -12.906 1.00 97.38 125 TYR A N 1
ATOM 915 C CA . TYR A 1 125 ? 0.998 -8.324 -13.534 1.00 97.38 125 TYR A CA 1
ATOM 916 C C . TYR A 1 125 ? -0.083 -9.253 -12.965 1.00 97.38 125 TYR A C 1
ATOM 918 O O . TYR A 1 125 ? 0.120 -10.464 -12.860 1.00 97.38 125 TYR A O 1
ATOM 926 N N . THR A 1 126 ? -1.260 -8.714 -12.643 1.00 97.62 126 THR A N 1
ATOM 927 C CA . THR A 1 126 ? -2.392 -9.477 -12.092 1.00 97.62 126 THR A CA 1
ATOM 928 C C . THR A 1 126 ? -3.689 -9.310 -12.880 1.00 97.62 126 THR A C 1
ATOM 930 O O . THR A 1 126 ? -4.694 -9.933 -12.531 1.00 97.62 126 THR A O 1
ATOM 933 N N . ALA A 1 127 ? -3.663 -8.544 -13.976 1.00 96.88 127 ALA A N 1
ATOM 934 C CA . ALA A 1 127 ? -4.771 -8.389 -14.918 1.00 96.88 127 ALA A CA 1
ATOM 935 C C . ALA A 1 127 ? -6.097 -7.979 -14.256 1.00 96.88 127 ALA A C 1
ATOM 937 O O . ALA A 1 127 ? -7.117 -8.638 -14.446 1.00 96.88 127 ALA A O 1
ATOM 938 N N . ALA A 1 128 ? -6.083 -6.910 -13.460 1.00 97.56 128 ALA A N 1
ATOM 939 C CA . ALA A 1 128 ? -7.234 -6.376 -12.729 1.00 97.56 128 ALA A CA 1
ATOM 940 C C . ALA A 1 128 ? -7.868 -7.356 -11.720 1.00 97.56 128 ALA A C 1
ATOM 942 O O . ALA A 1 128 ? -9.066 -7.284 -11.441 1.00 97.56 128 ALA A O 1
ATOM 943 N N . ASN A 1 129 ? -7.067 -8.256 -11.142 1.00 97.00 129 ASN A N 1
ATOM 944 C CA . ASN A 1 129 ? -7.504 -9.195 -10.109 1.00 97.00 129 ASN A CA 1
ATOM 945 C C . ASN A 1 129 ? -6.577 -9.158 -8.892 1.00 97.00 129 ASN A C 1
ATOM 947 O O . ASN A 1 129 ? -5.364 -9.006 -9.032 1.00 97.00 129 ASN A O 1
ATOM 951 N N . TRP A 1 130 ? -7.143 -9.364 -7.701 1.00 97.56 130 TRP A N 1
ATOM 952 C CA . TRP A 1 130 ? -6.353 -9.625 -6.500 1.00 97.56 130 TRP A CA 1
ATOM 953 C C . TRP A 1 130 ? -5.717 -11.007 -6.594 1.00 97.56 130 TRP A C 1
ATOM 955 O O . TRP A 1 130 ? -6.408 -11.999 -6.841 1.00 97.56 130 TRP A O 1
ATOM 965 N N . ARG A 1 131 ? -4.402 -11.078 -6.390 1.00 97.81 131 ARG A N 1
ATOM 966 C CA . ARG A 1 131 ? -3.661 -12.340 -6.327 1.00 97.81 131 ARG A CA 1
ATOM 967 C C . ARG A 1 131 ? -2.739 -12.353 -5.124 1.00 97.81 131 ARG A C 1
ATOM 969 O O . ARG A 1 131 ? -2.124 -11.341 -4.818 1.00 97.81 131 ARG A O 1
ATOM 976 N N . TYR A 1 132 ? -2.618 -13.506 -4.482 1.00 98.31 132 TYR A N 1
ATOM 977 C CA . TYR A 1 132 ? -1.705 -13.670 -3.359 1.00 98.31 132 TYR A CA 1
ATOM 978 C C . TYR A 1 132 ? -0.251 -13.718 -3.829 1.00 98.31 132 TYR A C 1
ATOM 980 O O . TYR A 1 132 ? 0.094 -14.452 -4.771 1.00 98.31 132 TYR A O 1
ATOM 988 N N . ILE A 1 133 ? 0.581 -12.937 -3.149 1.00 98.44 133 ILE A N 1
ATOM 989 C CA . ILE A 1 133 ? 2.007 -12.790 -3.418 1.00 98.44 133 ILE A CA 1
ATOM 990 C C . ILE A 1 133 ? 2.723 -14.086 -3.034 1.00 98.44 133 ILE A C 1
ATOM 992 O O . ILE A 1 133 ? 2.636 -14.567 -1.899 1.00 98.44 133 ILE A O 1
ATOM 996 N N . SER A 1 134 ? 3.428 -14.669 -4.001 1.00 98.31 134 SER A N 1
ATOM 997 C CA . SER A 1 134 ? 4.253 -15.864 -3.798 1.00 98.31 134 SER A CA 1
ATOM 998 C C . SER A 1 134 ? 5.731 -15.539 -3.663 1.00 98.31 134 SER A C 1
ATOM 1000 O O . SER A 1 134 ? 6.456 -16.295 -3.023 1.00 98.31 134 SER A O 1
ATOM 1002 N N . GLU A 1 135 ? 6.175 -14.438 -4.269 1.00 97.94 135 GLU A N 1
ATOM 1003 C CA . GLU A 1 135 ? 7.581 -14.053 -4.326 1.00 97.94 135 GLU A CA 1
ATOM 1004 C C . GLU A 1 135 ? 7.729 -12.539 -4.228 1.00 97.94 135 GLU A C 1
ATOM 1006 O O . GLU A 1 135 ? 6.996 -11.782 -4.867 1.00 97.94 135 GLU A O 1
ATOM 1011 N N . GLU A 1 136 ? 8.746 -12.137 -3.479 1.00 97.38 136 GLU A N 1
ATOM 1012 C CA . GLU A 1 136 ? 9.148 -10.760 -3.248 1.00 97.38 136 GLU A CA 1
ATOM 1013 C C . GLU A 1 136 ? 10.640 -10.629 -3.554 1.00 97.38 136 GLU A C 1
ATOM 1015 O O . GLU A 1 136 ? 11.454 -11.450 -3.118 1.00 97.38 136 GLU A O 1
ATOM 1020 N N . THR A 1 137 ? 11.018 -9.585 -4.284 1.00 97.75 137 THR A N 1
ATOM 1021 C CA . THR A 1 137 ? 12.419 -9.253 -4.542 1.00 97.75 137 THR A CA 1
ATOM 1022 C C . THR A 1 137 ? 12.817 -8.030 -3.732 1.00 97.75 137 THR A C 1
ATOM 1024 O O . THR A 1 137 ? 12.379 -6.915 -4.007 1.00 97.75 137 THR A O 1
ATOM 1027 N N . THR A 1 138 ? 13.712 -8.222 -2.764 1.00 96.12 138 THR A N 1
ATOM 1028 C CA . THR A 1 138 ? 14.265 -7.121 -1.968 1.00 96.12 138 THR A CA 1
ATOM 1029 C C . THR A 1 138 ? 15.352 -6.380 -2.735 1.00 96.12 138 THR A C 1
ATOM 1031 O O . THR A 1 138 ? 16.406 -6.951 -3.036 1.00 96.12 138 THR A O 1
ATOM 1034 N N . ASP A 1 139 ? 15.146 -5.094 -2.995 1.00 96.31 139 ASP A N 1
ATOM 1035 C CA . ASP A 1 139 ? 16.182 -4.154 -3.414 1.00 96.31 139 ASP A CA 1
ATOM 1036 C C . ASP A 1 139 ? 16.755 -3.430 -2.187 1.00 96.31 139 ASP A C 1
ATOM 1038 O O . ASP A 1 139 ? 16.243 -2.408 -1.731 1.00 96.31 139 ASP A O 1
ATOM 1042 N N . THR A 1 140 ? 17.821 -3.999 -1.623 1.00 92.19 140 THR A N 1
ATOM 1043 C CA . THR A 1 140 ? 18.462 -3.514 -0.392 1.00 92.19 140 THR A CA 1
ATOM 1044 C C . THR A 1 140 ? 19.042 -2.110 -0.522 1.00 92.19 140 THR A C 1
ATOM 1046 O O . THR A 1 140 ? 19.109 -1.399 0.474 1.00 92.19 140 THR A O 1
ATOM 1049 N N . ASP A 1 141 ? 19.428 -1.691 -1.730 1.00 91.69 141 ASP A N 1
ATOM 1050 C CA . ASP A 1 141 ? 19.970 -0.350 -1.975 1.00 91.69 141 ASP A CA 1
ATOM 1051 C C . ASP A 1 141 ? 18.901 0.739 -1.846 1.00 91.69 141 ASP A C 1
ATOM 1053 O O . ASP A 1 141 ? 19.220 1.900 -1.576 1.00 91.69 141 ASP A O 1
ATOM 1057 N N . LEU A 1 142 ? 17.642 0.372 -2.093 1.00 92.50 142 LEU A N 1
ATOM 1058 C CA . LEU A 1 142 ? 16.487 1.268 -2.060 1.00 92.50 142 LEU A CA 1
ATOM 1059 C C . LEU A 1 142 ? 15.564 1.001 -0.866 1.00 92.50 142 LEU A C 1
ATOM 1061 O O . LEU A 1 142 ? 14.617 1.754 -0.650 1.00 92.50 142 LEU A O 1
ATOM 1065 N N . GLY A 1 143 ? 15.844 -0.047 -0.085 1.00 91.00 143 GLY A N 1
ATOM 1066 C CA . GLY A 1 143 ? 15.056 -0.435 1.084 1.00 91.00 143 GLY A CA 1
ATOM 1067 C C . GLY A 1 143 ? 13.650 -0.931 0.746 1.00 91.00 143 GLY A C 1
ATOM 1068 O O . GLY A 1 143 ? 12.784 -0.901 1.609 1.00 91.00 143 GLY A O 1
ATOM 1069 N N . ILE A 1 144 ? 13.397 -1.360 -0.494 1.00 93.81 144 ILE A N 1
ATOM 1070 C CA . ILE A 1 144 ? 12.058 -1.745 -0.958 1.00 93.81 144 ILE A CA 1
ATOM 1071 C C . ILE A 1 144 ? 11.981 -3.238 -1.274 1.00 93.81 144 ILE A C 1
ATOM 1073 O O . ILE A 1 144 ? 12.924 -3.830 -1.802 1.00 93.81 144 ILE A O 1
ATOM 1077 N N . MET A 1 145 ? 10.844 -3.843 -0.948 1.00 95.31 145 MET A N 1
ATOM 1078 C CA . MET A 1 145 ? 10.507 -5.224 -1.276 1.00 95.31 145 MET A CA 1
ATOM 1079 C C . MET A 1 145 ? 9.419 -5.199 -2.358 1.00 95.31 145 MET A C 1
ATOM 1081 O O . MET A 1 145 ? 8.427 -4.492 -2.195 1.00 95.31 145 MET A O 1
ATOM 1085 N N . ILE A 1 146 ? 9.686 -5.831 -3.507 1.00 97.75 146 ILE A N 1
ATOM 1086 C CA . ILE A 1 146 ? 8.870 -5.712 -4.724 1.00 97.75 146 ILE A CA 1
ATOM 1087 C C . ILE A 1 146 ? 8.202 -7.046 -5.068 1.00 97.75 146 ILE A C 1
ATOM 1089 O O . ILE A 1 146 ? 8.934 -8.001 -5.355 1.00 97.75 146 ILE A O 1
ATOM 1093 N N . PRO A 1 147 ? 6.855 -7.117 -5.137 1.00 97.44 147 PRO A N 1
ATOM 1094 C CA . PRO A 1 147 ? 6.167 -8.371 -5.406 1.00 97.44 147 PRO A CA 1
ATOM 1095 C C . PRO A 1 147 ? 6.356 -8.762 -6.868 1.00 97.44 147 PRO A C 1
ATOM 1097 O O . PRO A 1 147 ? 5.777 -8.167 -7.783 1.00 97.44 147 PRO A O 1
ATOM 1100 N N . THR A 1 148 ? 7.185 -9.778 -7.085 1.00 97.12 148 THR A N 1
ATOM 1101 C CA . THR A 1 148 ? 7.600 -10.266 -8.408 1.00 97.12 148 THR A CA 1
ATOM 1102 C C . THR A 1 148 ? 6.865 -11.528 -8.840 1.00 97.12 148 THR A C 1
ATOM 1104 O O . THR A 1 148 ? 6.891 -11.869 -10.021 1.00 97.12 148 THR A O 1
ATOM 1107 N N . GLY A 1 149 ? 6.184 -12.210 -7.916 1.00 96.12 149 GLY A N 1
ATOM 1108 C CA . GLY A 1 149 ? 5.466 -13.451 -8.193 1.00 96.12 149 GLY A CA 1
ATOM 1109 C C . GLY A 1 149 ? 4.069 -13.465 -7.591 1.00 96.12 149 GLY A C 1
ATOM 1110 O O . GLY A 1 149 ? 3.853 -13.038 -6.456 1.00 96.12 149 GLY A O 1
ATOM 1111 N N . THR A 1 150 ? 3.118 -14.011 -8.349 1.00 95.19 150 THR A N 1
ATOM 1112 C CA . THR A 1 150 ? 1.764 -14.293 -7.864 1.00 95.19 150 THR A CA 1
ATOM 1113 C C . THR A 1 150 ? 1.420 -15.753 -8.119 1.00 95.19 150 THR A C 1
ATOM 1115 O O . THR A 1 150 ? 1.697 -16.288 -9.191 1.00 95.19 150 THR A O 1
ATOM 1118 N N . GLY A 1 151 ? 0.828 -16.411 -7.128 1.00 95.31 151 GLY A N 1
ATOM 1119 C CA . GLY A 1 151 ? 0.580 -17.857 -7.184 1.00 95.31 151 GLY A CA 1
ATOM 1120 C C . GLY A 1 151 ? 0.427 -18.530 -5.823 1.00 95.31 151 GLY A C 1
ATOM 1121 O O . GLY A 1 151 ? 0.290 -19.748 -5.757 1.00 95.31 151 GLY A O 1
ATOM 1122 N N . ALA A 1 152 ? 0.456 -17.748 -4.745 1.00 97.44 152 ALA A N 1
ATOM 1123 C CA . ALA A 1 152 ? 0.204 -18.231 -3.400 1.00 97.44 152 ALA A CA 1
ATOM 1124 C C . ALA A 1 152 ? -1.304 -18.254 -3.084 1.00 97.44 152 ALA A C 1
ATOM 1126 O O . ALA A 1 152 ? -2.157 -18.060 -3.955 1.00 97.44 152 ALA A O 1
ATOM 1127 N N . GLY A 1 153 ? -1.637 -18.483 -1.817 1.00 96.31 153 GLY A N 1
ATOM 1128 C CA . GLY A 1 153 ? -2.991 -18.412 -1.275 1.00 96.31 153 GLY A CA 1
ATOM 1129 C C . GLY A 1 153 ? -3.006 -17.733 0.092 1.00 96.31 153 GLY A C 1
ATOM 1130 O O . GLY A 1 153 ? -1.959 -17.387 0.626 1.00 96.31 153 GLY A O 1
ATOM 1131 N N . SER A 1 154 ? -4.180 -17.631 0.712 1.00 93.94 154 SER A N 1
ATOM 1132 C CA . SER A 1 154 ? -4.382 -16.961 2.010 1.00 93.94 154 SER A CA 1
ATOM 1133 C C . SER A 1 154 ? -3.653 -17.598 3.207 1.00 93.94 154 SER A C 1
ATOM 1135 O O . SER A 1 154 ? -3.784 -17.128 4.331 1.00 93.94 154 SER A O 1
ATOM 1137 N N . THR A 1 155 ? -2.949 -18.712 2.998 1.00 93.81 155 THR A N 1
ATOM 1138 C CA . THR A 1 155 ? -2.181 -19.444 4.020 1.00 93.81 155 THR A CA 1
ATOM 1139 C C . THR A 1 155 ? -0.795 -19.878 3.531 1.00 93.81 155 THR A C 1
ATOM 1141 O O . THR A 1 155 ? -0.111 -20.636 4.215 1.00 93.81 155 THR A O 1
ATOM 1144 N N . THR A 1 156 ? -0.376 -19.447 2.338 1.00 95.44 156 THR A N 1
ATOM 1145 C CA . THR A 1 156 ? 0.925 -19.795 1.741 1.00 95.44 156 THR A CA 1
ATOM 1146 C C . THR A 1 156 ? 1.597 -18.544 1.179 1.00 95.44 156 THR A C 1
ATOM 1148 O O . THR A 1 156 ? 0.944 -17.517 1.005 1.00 95.44 156 THR A O 1
ATOM 1151 N N . GLY A 1 157 ? 2.901 -18.610 0.893 1.00 94.81 157 GLY A N 1
ATOM 1152 C CA . GLY A 1 157 ? 3.657 -17.430 0.463 1.00 94.81 157 GLY A CA 1
ATOM 1153 C C . GLY A 1 157 ? 3.626 -16.339 1.534 1.00 94.81 157 GLY A C 1
ATOM 1154 O O . GLY A 1 157 ? 3.857 -16.629 2.708 1.00 94.81 157 GLY A O 1
ATOM 1155 N N . PHE A 1 158 ? 3.307 -15.112 1.126 1.00 95.75 158 PHE A N 1
ATOM 1156 C CA . PHE A 1 158 ? 3.196 -13.962 2.029 1.00 95.75 158 PHE A CA 1
ATOM 1157 C C . PHE A 1 158 ? 1.800 -13.803 2.641 1.00 95.75 158 PHE A C 1
ATOM 1159 O O . PHE A 1 158 ? 1.645 -13.015 3.562 1.00 95.75 158 PHE A O 1
ATOM 1166 N N . ALA A 1 159 ? 0.796 -14.540 2.142 1.00 95.19 159 ALA A N 1
ATOM 1167 C CA . ALA A 1 159 ? -0.623 -14.394 2.491 1.00 95.19 159 ALA A CA 1
ATOM 1168 C C . ALA A 1 159 ? -1.225 -12.988 2.257 1.00 95.19 159 ALA A C 1
ATOM 1170 O O . ALA A 1 159 ? -2.394 -12.772 2.564 1.00 95.19 159 ALA A O 1
ATOM 1171 N N . ASP A 1 160 ? -0.479 -12.097 1.603 1.00 96.56 160 ASP A N 1
ATOM 1172 C CA . ASP A 1 160 ? -0.879 -10.734 1.263 1.00 96.56 160 ASP A CA 1
ATOM 1173 C C . ASP A 1 160 ? -1.176 -10.607 -0.238 1.00 96.56 160 ASP A C 1
ATOM 1175 O O . ASP A 1 160 ? -0.698 -11.396 -1.064 1.00 96.56 160 ASP A O 1
ATOM 1179 N N . GLY A 1 161 ? -2.016 -9.640 -0.602 1.00 97.44 161 GLY A N 1
ATOM 1180 C CA . GLY A 1 161 ? -2.489 -9.453 -1.969 1.00 97.44 161 GLY A CA 1
ATOM 1181 C C . GLY A 1 161 ? -1.714 -8.418 -2.774 1.00 97.44 161 GLY A C 1
ATOM 1182 O O . GLY A 1 161 ? -1.362 -7.351 -2.284 1.00 97.44 161 GLY A O 1
ATOM 1183 N N . LEU A 1 162 ? -1.580 -8.698 -4.067 1.00 98.44 162 LEU A N 1
ATOM 1184 C CA . LEU A 1 162 ? -1.178 -7.758 -5.103 1.00 98.44 162 LEU A CA 1
ATOM 1185 C C . LEU A 1 162 ? -2.339 -7.514 -6.071 1.00 98.44 162 LEU A C 1
ATOM 1187 O O . LEU A 1 162 ? -3.016 -8.456 -6.501 1.00 98.44 162 LEU A O 1
ATOM 1191 N N . TYR A 1 163 ? -2.513 -6.258 -6.473 1.00 98.19 163 TYR A N 1
ATOM 1192 C CA . TYR A 1 163 ? -3.411 -5.862 -7.552 1.00 98.19 163 TYR A CA 1
ATOM 1193 C C . TYR A 1 163 ? -2.729 -4.897 -8.529 1.00 98.19 163 TYR A C 1
ATOM 1195 O O . TYR A 1 163 ? -2.245 -3.838 -8.130 1.00 98.19 163 TYR A O 1
ATOM 1203 N N . THR A 1 164 ? -2.771 -5.210 -9.823 1.00 98.38 164 THR A N 1
ATOM 1204 C CA . THR A 1 164 ? -2.430 -4.313 -10.936 1.00 98.38 164 THR A CA 1
ATOM 1205 C C . THR A 1 164 ? -3.551 -4.328 -1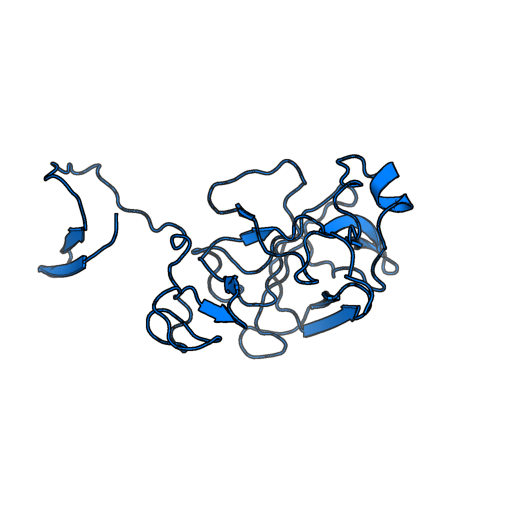1.978 1.00 98.38 164 THR A C 1
ATOM 1207 O O . THR A 1 164 ? -4.193 -5.353 -12.196 1.00 98.38 164 THR A O 1
ATOM 1210 N N . ASP A 1 165 ? -3.824 -3.188 -12.619 1.00 97.56 165 ASP A N 1
ATOM 1211 C CA . ASP A 1 165 ? -4.795 -3.095 -13.724 1.00 97.56 165 ASP A CA 1
ATOM 1212 C C . ASP A 1 165 ? -4.290 -3.704 -15.035 1.00 97.56 165 ASP A C 1
ATOM 1214 O O . ASP A 1 165 ? -3.158 -4.164 -15.137 1.00 97.56 165 ASP A O 1
ATOM 1218 N N . THR A 1 166 ? -5.156 -3.683 -16.048 1.00 97.38 166 THR A N 1
ATOM 1219 C CA . THR A 1 166 ? -4.877 -4.099 -17.424 1.00 97.38 166 THR A CA 1
ATOM 1220 C C . THR A 1 166 ? -4.287 -2.994 -18.305 1.00 97.38 166 THR A C 1
ATOM 1222 O O . THR A 1 166 ? -4.119 -3.228 -19.500 1.00 97.38 166 THR A O 1
ATOM 1225 N N . GLU A 1 167 ? -4.013 -1.798 -17.774 1.00 97.25 167 GLU A N 1
ATOM 1226 C CA . GLU A 1 167 ? -3.489 -0.695 -18.584 1.00 97.25 167 GLU A CA 1
ATOM 1227 C C . GLU A 1 167 ? -2.066 -1.003 -19.052 1.00 97.25 167 GLU A C 1
ATOM 1229 O O . GLU A 1 167 ? -1.275 -1.633 -18.349 1.00 97.25 167 GLU A O 1
ATOM 1234 N N . THR A 1 168 ? -1.723 -0.524 -20.246 1.00 96.50 168 THR A N 1
ATOM 1235 C CA . THR A 1 168 ? -0.400 -0.725 -20.860 1.00 96.50 168 THR A CA 1
ATOM 1236 C C . THR A 1 168 ? 0.520 0.486 -20.701 1.00 96.50 168 THR A C 1
ATOM 1238 O O . THR A 1 168 ? 1.654 0.464 -21.172 1.00 96.50 168 THR A O 1
ATOM 1241 N N . SER A 1 169 ? 0.030 1.572 -20.098 1.00 96.25 169 SER A N 1
ATOM 1242 C CA . SER A 1 169 ? 0.790 2.800 -19.858 1.00 96.25 169 SER A CA 1
ATOM 1243 C C . SER A 1 169 ? 0.166 3.624 -18.732 1.00 96.25 169 SER A C 1
ATOM 1245 O O . SER A 1 169 ? -0.989 3.419 -18.358 1.00 96.25 169 SER A O 1
ATOM 1247 N N . GLY A 1 170 ? 0.927 4.587 -18.220 1.00 96.44 170 GLY A N 1
ATOM 1248 C CA . GLY A 1 170 ? 0.502 5.478 -17.147 1.00 96.44 170 GLY A CA 1
ATOM 1249 C C . GLY A 1 170 ? 1.252 5.195 -15.857 1.00 96.44 170 GLY A C 1
ATOM 1250 O O . GLY A 1 170 ? 2.042 4.261 -15.770 1.00 96.44 170 GLY A O 1
ATOM 1251 N N . GLN A 1 171 ? 1.026 6.038 -14.859 1.00 96.94 171 GLN A N 1
ATOM 1252 C CA . GLN A 1 171 ? 1.780 5.990 -13.616 1.00 96.94 171 GLN A CA 1
ATOM 1253 C C . GLN A 1 171 ? 0.884 5.595 -12.453 1.00 96.94 171 GLN A C 1
ATOM 1255 O O . GLN A 1 171 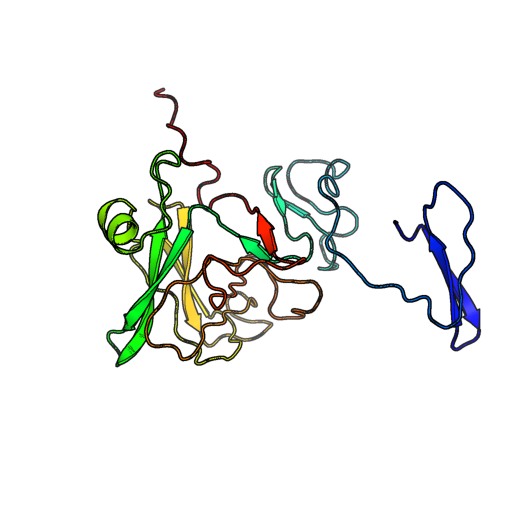? -0.328 5.840 -12.476 1.00 96.94 171 GLN A O 1
ATOM 1260 N N . ARG A 1 172 ? 1.482 4.932 -11.468 1.00 97.50 172 ARG A N 1
ATOM 1261 C CA . ARG A 1 172 ? 0.804 4.362 -10.310 1.00 97.50 172 ARG A CA 1
ATOM 1262 C C . ARG A 1 172 ? 1.521 4.736 -9.024 1.00 97.50 172 ARG A C 1
ATOM 1264 O O . ARG A 1 172 ? 2.742 4.892 -9.008 1.00 97.50 172 ARG A O 1
ATOM 1271 N N . GLU A 1 173 ? 0.750 4.886 -7.963 1.00 95.38 173 GLU A N 1
ATOM 1272 C CA . GLU A 1 173 ? 1.262 5.055 -6.608 1.00 95.38 173 GLU A CA 1
ATOM 1273 C C . GLU A 1 173 ? 1.500 3.702 -5.948 1.00 95.38 173 GLU A C 1
ATOM 1275 O O . GLU A 1 173 ? 0.826 2.714 -6.255 1.00 95.38 173 GLU A O 1
ATOM 1280 N N . TRP A 1 174 ? 2.447 3.665 -5.015 1.00 97.06 174 TRP A N 1
ATOM 1281 C CA . TRP A 1 174 ? 2.627 2.520 -4.138 1.00 97.06 174 TRP A CA 1
ATOM 1282 C C . TRP A 1 174 ? 1.680 2.631 -2.942 1.00 97.06 174 TRP A C 1
ATOM 1284 O O . TRP A 1 174 ? 1.982 3.311 -1.961 1.00 97.06 174 TRP A O 1
ATOM 1294 N N . LEU A 1 175 ? 0.531 1.967 -3.043 1.00 96.94 175 LEU A N 1
ATOM 1295 C CA . LEU A 1 175 ? -0.467 1.891 -1.980 1.00 96.94 175 LEU A CA 1
ATOM 1296 C C . LEU A 1 175 ? -0.260 0.608 -1.175 1.00 96.94 175 LEU A C 1
ATOM 1298 O O . LEU A 1 175 ? -0.729 -0.460 -1.575 1.00 96.94 175 LEU A O 1
ATOM 1302 N N . ALA A 1 176 ? 0.485 0.722 -0.077 1.00 95.94 176 ALA A N 1
ATOM 1303 C CA . ALA A 1 176 ? 0.823 -0.401 0.786 1.00 95.94 176 ALA A CA 1
ATOM 1304 C C . ALA A 1 176 ? -0.322 -0.749 1.745 1.00 95.94 176 ALA A C 1
ATOM 1306 O O . ALA A 1 176 ? -1.183 0.085 2.040 1.00 95.94 176 ALA A O 1
ATOM 1307 N N . LEU A 1 177 ? -0.262 -1.959 2.299 1.00 94.19 177 LEU A N 1
ATOM 1308 C CA . LEU A 1 177 ? -1.152 -2.476 3.334 1.00 94.19 177 LEU A CA 1
ATOM 1309 C C . LEU A 1 177 ? -2.551 -2.827 2.815 1.00 94.19 177 LEU A C 1
ATOM 1311 O O . LEU A 1 177 ? -2.714 -3.691 1.954 1.00 94.19 177 LEU A O 1
ATOM 1315 N N . GLY A 1 178 ? -3.585 -2.207 3.378 1.00 92.81 178 GLY A N 1
ATOM 1316 C CA . GLY A 1 178 ? -4.969 -2.513 3.072 1.00 92.81 178 GLY A CA 1
ATOM 1317 C C . GLY A 1 178 ? -5.936 -1.594 3.799 1.00 92.81 178 GLY A C 1
ATOM 1318 O O . GLY A 1 178 ? -5.634 -1.017 4.844 1.00 92.81 178 GLY A O 1
ATOM 1319 N N . VAL A 1 179 ? -7.131 -1.477 3.236 1.00 92.38 179 VAL A N 1
ATOM 1320 C CA . VAL A 1 179 ? -8.221 -0.697 3.821 1.00 92.38 179 VAL A CA 1
ATOM 1321 C C . VAL A 1 179 ? -9.110 -1.594 4.673 1.00 92.38 179 VAL A C 1
ATOM 1323 O O . VAL A 1 179 ? -9.072 -2.818 4.556 1.00 92.38 179 VAL A O 1
ATOM 1326 N N . LEU A 1 180 ? -9.976 -0.997 5.493 1.00 89.94 180 LEU A N 1
ATOM 1327 C CA . LEU A 1 180 ? -10.921 -1.732 6.348 1.00 89.94 180 LEU A CA 1
ATOM 1328 C C . LEU A 1 180 ? -11.759 -2.795 5.609 1.00 89.94 180 LEU A C 1
ATOM 1330 O O . LEU A 1 180 ? -12.166 -3.785 6.211 1.00 89.94 180 LEU A O 1
ATOM 1334 N N . SER A 1 181 ? -12.023 -2.604 4.313 1.00 89.44 181 SER A N 1
ATOM 1335 C CA . SER A 1 181 ? -12.804 -3.522 3.476 1.00 89.44 181 SER A CA 1
ATOM 1336 C C . SER A 1 181 ? -11.972 -4.522 2.664 1.00 89.44 181 SER A C 1
ATOM 1338 O O . SER A 1 181 ? -12.555 -5.341 1.955 1.00 89.44 181 SER A O 1
ATOM 1340 N N . SER A 1 182 ? -10.638 -4.488 2.742 1.00 89.69 182 SER A N 1
ATOM 1341 C CA . SER A 1 182 ? -9.764 -5.371 1.954 1.00 89.69 182 SER A CA 1
ATOM 1342 C C . SER A 1 182 ? -9.865 -6.842 2.375 1.00 89.69 182 SER A C 1
ATOM 1344 O O . SER A 1 182 ? -9.633 -7.732 1.562 1.00 89.69 182 SER A O 1
ATOM 1346 N N . GLY A 1 183 ? -10.236 -7.132 3.625 1.00 89.62 183 GLY A N 1
ATOM 1347 C CA . GLY A 1 183 ? -10.363 -8.506 4.113 1.00 89.62 183 GLY A CA 1
ATOM 1348 C C . GLY A 1 183 ? -9.036 -9.273 4.062 1.00 89.62 183 GLY A C 1
ATOM 1349 O O . GLY A 1 183 ? -7.990 -8.739 4.412 1.00 89.62 183 GLY A O 1
ATOM 1350 N N . ALA A 1 184 ? -9.079 -10.531 3.619 1.00 89.56 184 ALA A N 1
ATOM 1351 C CA . ALA A 1 184 ? -7.965 -11.480 3.723 1.00 89.56 184 ALA A CA 1
ATOM 1352 C C . ALA A 1 184 ? -6.775 -11.224 2.779 1.00 89.56 184 ALA A C 1
ATOM 1354 O O . ALA A 1 184 ? -5.863 -12.040 2.752 1.00 89.56 184 ALA A O 1
ATOM 1355 N N . VAL A 1 185 ? -6.809 -10.176 1.952 1.00 93.12 185 VAL A N 1
ATOM 1356 C CA . VAL A 1 185 ? -5.672 -9.789 1.096 1.00 93.12 185 VAL A CA 1
ATOM 1357 C C . VAL A 1 185 ? -4.855 -8.639 1.687 1.00 93.12 185 VAL A C 1
ATOM 1359 O O . VAL A 1 185 ? -3.800 -8.310 1.153 1.00 93.12 185 VAL A O 1
ATOM 1362 N N . ALA A 1 186 ? -5.341 -8.006 2.758 1.00 92.94 186 ALA A N 1
ATOM 1363 C CA . ALA A 1 186 ? -4.593 -6.975 3.461 1.00 92.94 186 ALA A CA 1
ATOM 1364 C C . ALA A 1 186 ? -3.498 -7.592 4.333 1.00 92.94 186 ALA A C 1
ATOM 1366 O O . ALA A 1 186 ? -3.730 -8.599 4.998 1.00 92.94 186 ALA A O 1
ATOM 1367 N N . GLY A 1 187 ? -2.362 -6.910 4.405 1.00 91.00 187 GLY A N 1
ATOM 1368 C CA . GLY A 1 187 ? -1.274 -7.250 5.312 1.00 91.00 187 GLY A CA 1
ATOM 1369 C C . GLY A 1 187 ? -0.032 -6.426 5.018 1.00 91.00 187 GLY A C 1
ATOM 1370 O O . GLY A 1 187 ? -0.091 -5.485 4.231 1.00 91.00 187 GLY A O 1
ATOM 1371 N N . LEU A 1 188 ? 1.079 -6.743 5.678 1.00 90.25 188 LEU A N 1
ATOM 1372 C CA . LEU A 1 188 ? 2.287 -5.912 5.660 1.00 90.25 188 LEU A CA 1
ATOM 1373 C C . LEU A 1 188 ? 2.855 -5.709 4.244 1.00 90.25 188 LEU A C 1
ATOM 1375 O O . LEU A 1 188 ? 3.393 -4.646 3.945 1.00 90.25 188 LEU A O 1
ATOM 1379 N N . TRP A 1 189 ? 2.694 -6.707 3.378 1.00 94.19 189 TRP A N 1
ATOM 1380 C CA . TRP A 1 189 ? 3.186 -6.726 2.000 1.00 94.19 189 TRP A CA 1
ATOM 1381 C C . TRP A 1 189 ? 2.084 -6.471 0.967 1.00 94.19 189 TRP A C 1
ATOM 1383 O O . TRP A 1 189 ? 2.324 -6.557 -0.235 1.00 94.19 189 TRP A O 1
ATOM 1393 N N . GLY A 1 190 ? 0.866 -6.148 1.413 1.00 96.19 190 GLY A N 1
ATOM 1394 C CA . GLY A 1 190 ? -0.244 -5.839 0.517 1.00 96.19 190 GLY A CA 1
ATOM 1395 C C . GLY A 1 190 ? 0.080 -4.646 -0.385 1.00 96.19 190 GLY A C 1
ATOM 1396 O O . GLY A 1 190 ? 0.573 -3.622 0.093 1.00 96.19 190 GLY A O 1
ATOM 1397 N N . LEU A 1 191 ? -0.203 -4.765 -1.685 1.00 98.00 191 LEU A N 1
ATOM 1398 C CA . LEU A 1 191 ? 0.049 -3.709 -2.667 1.00 98.00 191 LEU A CA 1
ATOM 1399 C C . LEU A 1 191 ? -1.131 -3.513 -3.627 1.00 98.00 191 LEU A C 1
ATOM 1401 O O . LEU A 1 191 ? -1.450 -4.373 -4.454 1.00 98.00 191 LEU A O 1
ATOM 1405 N N . PHE A 1 192 ? -1.724 -2.320 -3.584 1.00 97.62 192 PHE A N 1
ATOM 1406 C CA . PHE A 1 192 ? -2.739 -1.861 -4.532 1.00 97.62 192 PHE A CA 1
ATOM 1407 C C . PHE A 1 192 ? -2.134 -0.935 -5.607 1.00 97.62 192 PHE A C 1
ATOM 1409 O O . PHE A 1 192 ? -2.264 0.286 -5.571 1.00 97.62 192 PHE A O 1
ATOM 1416 N N . ALA A 1 193 ? -1.484 -1.513 -6.618 1.00 97.62 193 ALA A N 1
ATOM 1417 C CA . ALA A 1 193 ? -0.772 -0.796 -7.685 1.00 97.62 193 ALA A CA 1
ATOM 1418 C C . ALA A 1 193 ? -1.686 -0.351 -8.857 1.00 97.62 193 ALA A C 1
ATOM 1420 O O . ALA A 1 193 ? -1.361 -0.536 -10.042 1.00 97.62 193 ALA A O 1
ATOM 1421 N N . TYR A 1 194 ? -2.839 0.238 -8.518 1.00 96.25 194 TYR A N 1
ATOM 1422 C CA . TYR A 1 194 ? -3.886 0.691 -9.451 1.00 96.25 194 TYR A CA 1
ATOM 1423 C C . TYR A 1 194 ? -4.111 2.206 -9.472 1.00 96.25 194 TYR A C 1
ATOM 1425 O O . TYR A 1 194 ? -4.375 2.776 -10.530 1.00 96.25 194 TYR A O 1
ATOM 1433 N N . ALA A 1 195 ? -4.019 2.872 -8.324 1.00 96.06 195 ALA A N 1
ATOM 1434 C CA . ALA A 1 195 ? -4.294 4.300 -8.252 1.00 96.06 195 ALA A CA 1
ATOM 1435 C C . ALA A 1 195 ? -3.192 5.114 -8.945 1.00 96.06 195 ALA A C 1
ATOM 1437 O O . ALA A 1 195 ? -2.009 4.797 -8.821 1.00 96.06 195 ALA A O 1
ATOM 1438 N N . GLY A 1 196 ? -3.580 6.156 -9.683 1.00 94.69 196 GLY A N 1
ATOM 1439 C CA . GLY A 1 196 ? -2.648 7.137 -10.249 1.00 94.69 196 GLY A CA 1
ATOM 1440 C C . GLY A 1 196 ? -2.302 8.256 -9.261 1.00 94.69 196 GLY A C 1
ATOM 1441 O O . GLY A 1 196 ? -2.977 8.419 -8.254 1.00 94.69 196 GLY A O 1
ATOM 1442 N N . TRP A 1 197 ? -1.300 9.076 -9.593 1.00 89.69 197 TRP A N 1
ATOM 1443 C CA . TRP A 1 197 ? -0.714 10.104 -8.704 1.00 89.69 197 TRP A CA 1
ATOM 1444 C C . TRP A 1 197 ? -1.652 11.208 -8.206 1.00 89.69 197 TRP A C 1
ATOM 1446 O O . TRP A 1 197 ? -1.310 11.966 -7.307 1.00 89.69 197 TRP A O 1
ATOM 1456 N N . SER A 1 198 ? -2.791 11.401 -8.866 1.00 89.25 198 SER A N 1
ATOM 1457 C CA . SER A 1 198 ? -3.774 12.422 -8.492 1.00 89.25 198 SER A CA 1
ATOM 1458 C C . SER A 1 198 ? -4.983 11.838 -7.771 1.00 89.25 198 SER A C 1
ATOM 1460 O O . SER A 1 198 ? -5.928 12.570 -7.467 1.00 89.25 198 SER A O 1
ATOM 1462 N N . TYR A 1 199 ? -4.997 10.525 -7.540 1.00 92.12 199 TYR A N 1
ATOM 1463 C CA . TYR A 1 199 ? -6.123 9.861 -6.917 1.00 92.12 199 TYR A CA 1
ATOM 1464 C C . TYR A 1 199 ? -6.083 10.093 -5.407 1.00 92.12 199 TYR A C 1
ATOM 1466 O O . TYR A 1 199 ? -5.221 9.587 -4.702 1.00 92.12 199 TYR A O 1
ATOM 1474 N N . ALA A 1 200 ? -7.041 10.870 -4.911 1.00 92.38 200 ALA A N 1
ATOM 1475 C CA . ALA A 1 200 ? -7.183 11.170 -3.496 1.00 92.38 200 ALA A CA 1
ATOM 1476 C C . ALA A 1 200 ? -8.505 10.607 -2.979 1.00 92.38 200 ALA A C 1
ATOM 1478 O O . ALA A 1 200 ? -9.559 10.781 -3.598 1.00 92.38 200 ALA A O 1
ATOM 1479 N N . TYR A 1 201 ? -8.458 9.944 -1.826 1.00 93.56 201 TYR A N 1
ATOM 1480 C CA . TYR A 1 201 ? -9.642 9.377 -1.200 1.00 93.56 201 TYR A CA 1
ATOM 1481 C C . TYR A 1 201 ? -9.434 9.201 0.306 1.00 93.56 201 TYR A C 1
ATOM 1483 O O . TYR A 1 201 ? -8.306 9.179 0.786 1.00 93.56 201 TYR A O 1
ATOM 1491 N N . TRP A 1 202 ? -10.522 9.070 1.065 1.00 92.12 202 TRP A N 1
ATOM 1492 C CA . TRP A 1 202 ? -10.491 9.105 2.536 1.00 92.12 202 TRP A CA 1
ATOM 1493 C C . TRP A 1 202 ? -9.721 7.946 3.194 1.00 92.12 202 TRP A C 1
ATOM 1495 O O . TRP A 1 202 ? -9.362 8.041 4.362 1.00 92.12 202 TRP A O 1
ATOM 1505 N N . HIS A 1 203 ? -9.470 6.863 2.454 1.00 92.00 203 HIS A N 1
ATOM 1506 C CA . HIS A 1 203 ? -8.687 5.712 2.907 1.00 92.00 203 HIS A CA 1
ATOM 1507 C C . HIS A 1 203 ? -7.281 5.655 2.287 1.00 92.00 203 HIS A C 1
ATOM 1509 O O . HIS A 1 203 ? -6.664 4.591 2.291 1.00 92.00 203 HIS A O 1
ATOM 1515 N N . LEU A 1 204 ? -6.793 6.766 1.726 1.00 94.50 204 LEU A N 1
ATOM 1516 C CA . LEU A 1 204 ? -5.412 6.933 1.273 1.00 94.50 204 LEU A CA 1
ATOM 1517 C C . LEU A 1 204 ? -4.720 7.910 2.215 1.00 94.50 204 LEU A C 1
ATOM 1519 O O . LEU A 1 204 ? -5.111 9.075 2.303 1.00 94.50 204 LEU A O 1
ATOM 1523 N N . VAL A 1 205 ? -3.717 7.429 2.940 1.00 94.06 205 VAL A N 1
ATOM 1524 C CA . VAL A 1 205 ? -2.998 8.213 3.949 1.00 94.06 205 VAL A CA 1
ATOM 1525 C C . VAL A 1 205 ? -1.506 8.224 3.648 1.00 94.06 205 VAL A C 1
ATOM 1527 O O . VAL A 1 205 ? -0.987 7.343 2.968 1.00 94.06 205 VAL A O 1
ATOM 1530 N N . SER A 1 206 ? -0.793 9.233 4.147 1.00 90.00 206 SER A N 1
ATOM 1531 C CA . SER A 1 206 ? 0.664 9.280 3.999 1.00 90.00 206 SER A CA 1
ATOM 1532 C C . SER A 1 206 ? 1.301 8.143 4.793 1.00 90.00 206 SER A C 1
ATOM 1534 O O . SER A 1 206 ? 1.115 8.072 6.005 1.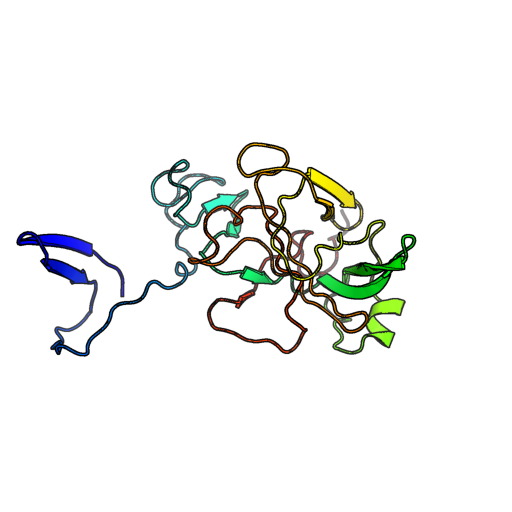00 90.00 206 SER A O 1
ATOM 1536 N N . GLY A 1 207 ? 2.089 7.308 4.122 1.00 87.94 207 GLY A N 1
ATOM 1537 C CA . GLY A 1 207 ? 2.957 6.322 4.755 1.00 87.94 207 GLY A CA 1
ATOM 1538 C C . GLY A 1 207 ? 4.365 6.860 4.990 1.00 87.94 207 GLY A C 1
ATOM 1539 O O . GLY A 1 207 ? 4.741 7.940 4.516 1.00 87.94 207 GLY A O 1
ATOM 1540 N N . VAL A 1 208 ? 5.163 6.076 5.711 1.00 85.94 208 VAL A N 1
ATOM 1541 C CA . VAL A 1 208 ? 6.619 6.254 5.753 1.00 85.94 208 VAL A CA 1
ATOM 1542 C C . VAL A 1 208 ? 7.212 5.745 4.433 1.00 85.94 208 VAL A C 1
ATOM 1544 O O . VAL A 1 208 ? 6.681 4.833 3.804 1.00 85.94 208 VAL A O 1
ATOM 1547 N N . SER A 1 209 ? 8.302 6.355 3.978 1.00 86.12 209 SER A N 1
ATOM 1548 C CA . SER A 1 209 ? 9.069 5.870 2.826 1.00 86.12 209 SER A CA 1
ATOM 1549 C C .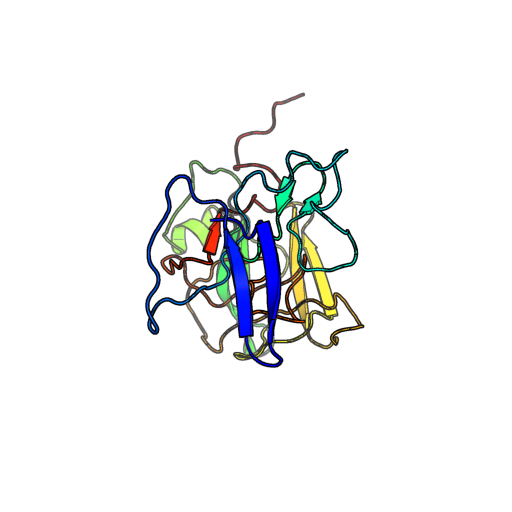 SER A 1 209 ? 9.628 4.458 3.083 1.00 86.12 209 SER A C 1
ATOM 1551 O O . SER A 1 209 ? 9.863 4.093 4.238 1.00 86.12 209 SER A O 1
ATOM 1553 N N . PRO A 1 210 ? 9.935 3.663 2.039 1.00 84.31 210 PRO A N 1
ATOM 1554 C CA . PRO A 1 210 ? 10.451 2.303 2.224 1.00 84.31 210 PRO A CA 1
ATOM 1555 C C . PRO A 1 210 ? 11.795 2.276 2.968 1.00 84.31 210 PRO A C 1
ATOM 1557 O O . PRO A 1 210 ? 12.129 1.304 3.631 1.00 84.31 210 PRO A O 1
ATOM 1560 N N . ASN A 1 211 ? 12.562 3.366 2.903 1.00 78.94 211 ASN A N 1
ATOM 1561 C CA . ASN A 1 211 ? 13.862 3.485 3.554 1.00 78.94 211 ASN A CA 1
ATOM 1562 C C . ASN A 1 211 ? 13.798 4.157 4.939 1.00 78.94 211 ASN A C 1
ATOM 1564 O O . ASN A 1 211 ? 14.849 4.433 5.514 1.00 78.94 211 ASN A O 1
ATOM 1568 N N . GLY A 1 212 ? 12.608 4.463 5.472 1.00 69.75 212 GLY A N 1
ATOM 1569 C CA . GLY A 1 212 ? 12.468 5.129 6.773 1.00 69.75 212 GLY A CA 1
ATOM 1570 C C . GLY A 1 212 ? 13.002 6.567 6.811 1.00 69.75 212 GLY A C 1
ATOM 1571 O O . GLY A 1 212 ? 13.114 7.154 7.884 1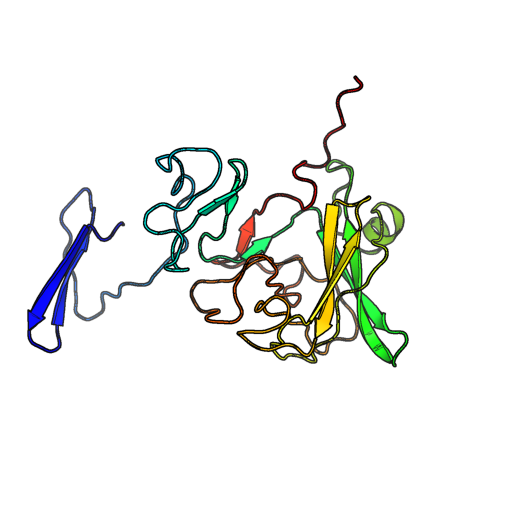.00 69.75 212 GLY A O 1
ATOM 1572 N N . THR A 1 213 ? 13.344 7.147 5.657 1.00 64.00 213 THR A N 1
ATOM 1573 C CA . THR A 1 213 ? 13.872 8.512 5.534 1.00 64.00 213 THR A CA 1
ATOM 1574 C C . THR A 1 213 ? 13.018 9.340 4.588 1.00 64.00 213 THR A C 1
ATOM 1576 O O . THR A 1 213 ? 12.588 8.875 3.536 1.00 64.00 213 THR A O 1
ATOM 1579 N N . ARG A 1 214 ? 12.828 10.624 4.874 1.00 54.09 214 ARG A N 1
ATOM 1580 C CA . ARG A 1 214 ? 12.212 11.556 3.917 1.00 54.09 214 ARG A CA 1
ATOM 1581 C C . ARG A 1 214 ? 13.166 11.966 2.780 1.00 54.09 214 ARG A C 1
ATOM 1583 O O . ARG A 1 214 ? 13.020 13.045 2.231 1.00 54.09 214 ARG A O 1
ATOM 1590 N N . GLY A 1 215 ? 14.157 11.141 2.424 1.00 51.62 215 GLY A N 1
ATOM 1591 C CA . GLY A 1 215 ? 15.176 11.484 1.421 1.00 51.62 215 GLY A CA 1
ATOM 1592 C C . GLY A 1 215 ? 16.120 12.614 1.853 1.00 51.62 215 GLY A C 1
ATOM 1593 O O . GLY A 1 215 ? 16.814 13.194 1.026 1.00 51.62 215 GLY A O 1
ATOM 1594 N N . GLU A 1 216 ? 16.140 12.963 3.137 1.00 51.44 216 GLU A N 1
ATOM 1595 C CA . GLU A 1 216 ? 17.055 13.955 3.688 1.00 51.44 216 GLU A CA 1
ATOM 1596 C C . GLU A 1 216 ? 18.322 13.257 4.203 1.00 51.44 216 GLU A C 1
ATOM 1598 O O . GLU A 1 216 ? 18.274 12.431 5.110 1.00 51.44 216 GLU A O 1
ATOM 1603 N N . TRP A 1 217 ? 19.423 13.545 3.499 1.00 44.66 217 TRP A N 1
ATOM 1604 C CA . TRP A 1 217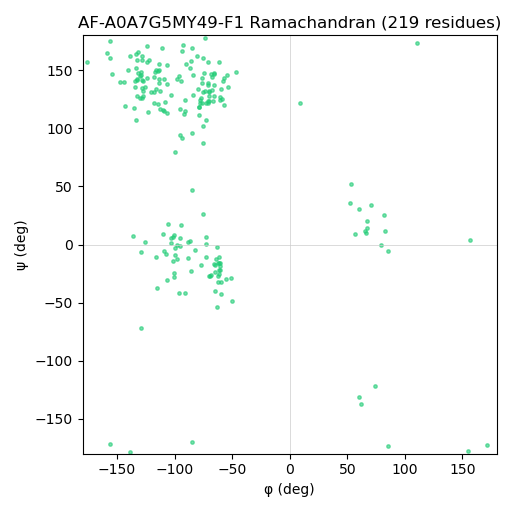 ? 20.842 13.330 3.808 1.00 44.66 217 TRP A CA 1
ATOM 1605 C C . TRP A 1 217 ? 21.184 12.483 5.049 1.00 44.66 217 TRP A C 1
ATOM 1607 O O . TRP A 1 217 ? 20.918 12.866 6.187 1.00 44.66 217 TRP A O 1
ATOM 1617 N N . GLN A 1 218 ? 21.925 11.388 4.836 1.00 48.19 218 GLN A N 1
ATOM 1618 C CA . GLN A 1 218 ? 22.623 10.688 5.917 1.00 48.19 218 GLN A CA 1
ATOM 1619 C C . GLN A 1 218 ? 23.626 11.645 6.572 1.00 48.19 218 GLN A C 1
ATOM 1621 O O . GLN A 1 218 ? 24.499 12.190 5.894 1.00 48.19 218 GLN A O 1
ATOM 1626 N N . ALA A 1 219 ? 23.522 11.843 7.887 1.00 42.62 219 ALA A N 1
ATOM 1627 C CA . ALA A 1 219 ? 24.584 12.493 8.640 1.00 42.62 219 ALA A CA 1
ATOM 1628 C C . ALA A 1 219 ? 25.875 11.688 8.430 1.00 42.62 219 ALA A C 1
ATOM 1630 O O . ALA A 1 219 ? 25.917 10.493 8.726 1.00 42.62 219 ALA A O 1
ATOM 1631 N N . ALA A 1 220 ? 26.903 12.329 7.872 1.00 47.53 220 ALA A N 1
ATOM 1632 C CA . ALA A 1 220 ? 28.229 11.736 7.801 1.00 47.53 220 ALA A CA 1
ATOM 1633 C C . ALA A 1 220 ? 28.693 11.420 9.232 1.00 47.53 220 ALA A C 1
ATOM 1635 O O . ALA A 1 220 ? 28.657 12.300 10.095 1.00 47.53 220 ALA A O 1
ATOM 1636 N N . ALA A 1 221 ? 29.056 10.157 9.466 1.00 47.31 221 ALA A N 1
ATOM 1637 C CA . ALA A 1 221 ? 29.681 9.695 10.702 1.00 47.31 221 ALA A CA 1
ATOM 1638 C C . ALA A 1 221 ? 31.110 10.238 10.845 1.00 47.31 221 ALA A C 1
ATOM 1640 O O . ALA A 1 221 ? 31.786 10.402 9.801 1.00 47.31 221 ALA A O 1
#

Sequence (221 aa):
MKILKIEDVDDVNAAIYVDAPEAFDTTLTTCISTMPWHSGSTDEVAGSDGSLGNNTRGIYAFKIQGIETGVGAYEVLGNVVMDIVAGADGNPARDVYVCQDASTLSSNIATVRTSYRKAKAQVAYTAANWRYISEETTDTDLGIMIPTGTGAGSTTGFADGLYTDTETSGQREWLALGVLSSGAVAGLWGLFAYAGWSYAYWHLVSGVSPNGTRGEWQAAA

Mean predicted aligned error: 5.68 Å